Protein AF-A0A844Q9S2-F1 (afdb_monomer_lite)

Organism: NCBI:txid2682096

Sequence (235 aa):
MPIPIRKSLALSLIKDRYESVDGLVVEWEHRDQRNSSGKSNGRPDSRHKATIYRWLDHGIPSRADTVFGFASLLDVDPVALMDVDEEYIYSQFGRERRLYHLRRPTSTHLAPLWAIYEVDSGWPNQALANTYYGRNWYTHDFHHDPAVISDVYAAVMLTTGDAAAPRAYHLAYRRSGVADRTWRPYGTVVALEDDIILVSESGHFQQKPRSGDRFAVETYFGLGHRLITAQPDAD

Secondary structure (DSSP, 8-state):
-PBPB-HHHHHHHHHHHHSSHHHHHHHHHHHHHHHTTS---SPPPP--HHHHHHHHHH-B-S-HHHHHHHHHHHTS-HHHHB---HHHIIIIIHHHHHHHHTT-GGGSTTGGGHHHH---TTTTTHHHHHHHHSSPPP-------TTTS-SEEEEEEEE-SSSSS-EEEEEEE--TT-TT---EEEEEEEE-SSEEEEEETTS-EEEEE--SSEEEEEEEE---S-----PPP--

Foldseek 3Di:
DAFAFDLVLLQVLCCVQQVGLVSLLVVQCVVQVVPVVDPPPLAAHGDDSVVVVCCSVPHWFLDLNTQLQSCLSSPADSVLGGPDDLCCLVPPVVVCVVCVVVVNLVVDSCSNVCLCQDWALPPPPQVSCCRRNVGGDDDDDDDDDLVVDAFDKDKDKAFAPDLQGKHKDWDWDAAPPDPRSIIGTFWMWIRHNFWIWIATNVSDIDIDTDDDGMDIDIDHHHNGPPPPPPDDDDD

Structure (mmCIF, N/CA/C/O backbone):
data_AF-A0A844Q9S2-F1
#
_entry.id   AF-A0A844Q9S2-F1
#
loop_
_atom_site.group_PDB
_atom_site.id
_atom_site.type_symbol
_atom_site.label_atom_id
_atom_site.label_alt_id
_atom_site.label_comp_id
_atom_site.label_asym_id
_atom_site.label_entity_id
_atom_site.label_seq_id
_atom_site.pdbx_PDB_ins_code
_atom_site.Cartn_x
_atom_site.Cartn_y
_atom_site.Cartn_z
_atom_site.occupancy
_atom_site.B_iso_or_equiv
_atom_site.auth_seq_id
_atom_site.auth_comp_id
_atom_site.auth_asym_id
_atom_site.auth_atom_id
_atom_site.pdbx_PDB_model_num
ATOM 1 N N . MET A 1 1 ? 3.059 16.038 -7.243 1.00 82.62 1 MET A N 1
ATOM 2 C CA . MET A 1 1 ? 4.323 15.426 -6.784 1.00 82.62 1 MET A CA 1
ATOM 3 C C . MET A 1 1 ? 4.272 13.937 -7.088 1.00 82.62 1 MET A C 1
ATOM 5 O O . MET A 1 1 ? 3.163 13.407 -7.118 1.00 82.62 1 MET A O 1
ATOM 9 N N . PRO A 1 2 ? 5.405 13.290 -7.387 1.00 91.06 2 PRO A N 1
ATOM 10 C CA . PRO A 1 2 ? 5.489 11.833 -7.436 1.00 91.06 2 PRO A CA 1
ATOM 11 C C . PRO A 1 2 ? 5.274 11.215 -6.047 1.00 91.06 2 PRO A C 1
ATOM 13 O O . PRO A 1 2 ? 5.476 11.885 -5.037 1.00 91.06 2 PRO A O 1
ATOM 16 N N . ILE A 1 3 ? 4.853 9.954 -6.010 1.00 92.00 3 ILE A N 1
ATOM 17 C CA . ILE A 1 3 ? 4.793 9.127 -4.805 1.00 92.00 3 ILE A CA 1
ATOM 18 C C . ILE A 1 3 ? 6.177 8.497 -4.615 1.00 92.00 3 ILE A C 1
ATOM 20 O O . ILE A 1 3 ? 6.621 7.780 -5.519 1.00 92.00 3 ILE A O 1
ATOM 24 N N . PRO A 1 4 ? 6.873 8.762 -3.497 1.00 92.44 4 PRO A N 1
ATOM 25 C CA . PRO A 1 4 ? 8.175 8.164 -3.241 1.00 92.44 4 PRO A CA 1
ATOM 26 C C . PRO A 1 4 ? 8.032 6.650 -3.054 1.00 92.44 4 PRO A C 1
ATOM 28 O O . PRO A 1 4 ? 7.068 6.175 -2.448 1.00 92.44 4 PRO A O 1
ATOM 31 N N . ILE A 1 5 ? 8.988 5.891 -3.591 1.00 94.19 5 ILE A N 1
ATOM 32 C CA . ILE A 1 5 ? 9.022 4.431 -3.482 1.00 94.19 5 ILE A CA 1
ATOM 33 C C . ILE A 1 5 ? 10.384 3.952 -2.993 1.00 94.19 5 ILE A C 1
ATOM 35 O O . ILE A 1 5 ? 11.412 4.565 -3.280 1.00 94.19 5 ILE A O 1
ATOM 39 N N . ARG A 1 6 ? 10.393 2.806 -2.314 1.00 93.75 6 ARG A N 1
ATOM 40 C CA . ARG A 1 6 ? 11.601 2.131 -1.837 1.00 93.75 6 ARG A CA 1
ATOM 41 C C . ARG A 1 6 ? 12.354 1.544 -3.025 1.00 93.75 6 ARG A C 1
ATOM 43 O O . ARG A 1 6 ? 12.087 0.422 -3.457 1.00 93.75 6 ARG A O 1
ATOM 50 N N . LYS A 1 7 ? 13.298 2.313 -3.573 1.00 95.06 7 LYS A N 1
ATOM 51 C CA . LYS A 1 7 ? 14.067 1.941 -4.771 1.00 95.06 7 LYS A CA 1
ATOM 52 C C . LYS A 1 7 ? 14.725 0.564 -4.658 1.00 95.06 7 LYS A C 1
ATOM 54 O O . LYS A 1 7 ? 14.641 -0.219 -5.601 1.00 95.06 7 LYS A O 1
ATOM 59 N N . SER A 1 8 ? 15.381 0.274 -3.533 1.00 94.12 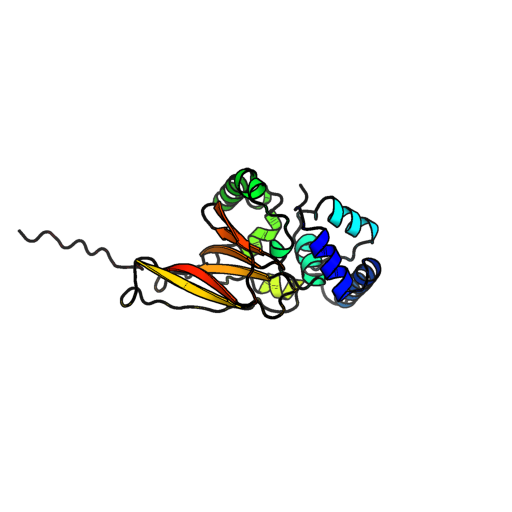8 SER A N 1
ATOM 60 C CA . SER A 1 8 ? 16.067 -1.005 -3.295 1.00 94.12 8 SER A CA 1
ATOM 61 C C . SER A 1 8 ? 15.097 -2.185 -3.334 1.00 94.12 8 SER A C 1
ATOM 63 O O . SER A 1 8 ? 15.335 -3.143 -4.065 1.00 94.12 8 SER A O 1
ATOM 65 N N . LEU A 1 9 ? 13.968 -2.068 -2.630 1.00 93.88 9 LEU A N 1
ATOM 66 C CA . LEU A 1 9 ? 12.902 -3.068 -2.613 1.00 93.88 9 LEU A CA 1
ATOM 67 C C . LEU A 1 9 ? 12.326 -3.297 -4.013 1.00 93.88 9 LEU A C 1
ATOM 69 O O . LEU A 1 9 ? 12.252 -4.431 -4.476 1.00 93.88 9 LEU A O 1
ATOM 73 N N . ALA A 1 10 ? 11.961 -2.222 -4.715 1.00 95.69 10 ALA A N 1
ATOM 74 C CA . ALA A 1 10 ? 11.411 -2.319 -6.062 1.00 95.69 10 ALA A CA 1
ATOM 75 C C . ALA A 1 10 ? 12.400 -2.986 -7.032 1.00 95.69 10 ALA A C 1
ATOM 77 O O . ALA A 1 10 ? 12.001 -3.842 -7.816 1.00 95.69 10 ALA A O 1
ATOM 78 N N . LEU A 1 11 ? 13.691 -2.648 -6.960 1.00 96.19 11 LEU A N 1
ATOM 79 C CA . LEU A 1 11 ? 14.727 -3.295 -7.768 1.00 96.19 11 LEU A CA 1
ATOM 80 C C . LEU A 1 11 ? 14.901 -4.779 -7.430 1.00 96.19 11 LEU A C 1
ATOM 82 O O . LEU A 1 11 ? 15.068 -5.569 -8.358 1.00 96.19 11 LEU A O 1
ATOM 86 N N . SER A 1 12 ? 14.839 -5.161 -6.149 1.00 94.88 12 SER A N 1
ATOM 87 C CA . SER A 1 12 ? 14.888 -6.573 -5.748 1.00 94.88 12 SER A CA 1
ATOM 88 C C . SER A 1 12 ? 13.719 -7.344 -6.348 1.00 94.88 12 SER A C 1
ATOM 90 O O . SER A 1 12 ? 13.937 -8.310 -7.066 1.00 94.88 12 SER A O 1
ATOM 92 N N . LEU A 1 13 ? 12.490 -6.843 -6.191 1.00 95.19 13 LEU A N 1
ATOM 93 C CA . LEU A 1 13 ? 11.289 -7.477 -6.747 1.00 95.19 13 LEU A CA 1
ATOM 94 C C . LEU A 1 13 ? 11.341 -7.603 -8.275 1.00 95.19 13 LEU A C 1
ATOM 96 O O . LEU A 1 13 ? 10.917 -8.612 -8.836 1.00 95.19 13 LEU A O 1
ATOM 100 N N . ILE A 1 14 ? 11.873 -6.585 -8.962 1.00 96.50 14 ILE A N 1
ATOM 101 C CA . ILE A 1 14 ? 12.086 -6.632 -10.413 1.00 96.50 14 ILE A CA 1
ATOM 102 C C . ILE A 1 14 ? 13.078 -7.736 -10.772 1.00 96.50 14 ILE A C 1
ATOM 104 O O . ILE A 1 14 ? 12.823 -8.506 -11.694 1.00 96.50 14 ILE A O 1
ATOM 108 N N . LYS A 1 15 ? 14.203 -7.811 -10.059 1.00 95.94 15 LYS A N 1
ATOM 109 C CA . LYS A 1 15 ? 15.237 -8.814 -10.301 1.00 95.94 15 LYS A CA 1
ATOM 110 C C . LYS A 1 15 ? 14.722 -10.226 -10.023 1.00 95.94 15 LYS A C 1
ATOM 112 O O . LYS A 1 15 ? 14.942 -11.110 -10.839 1.00 95.94 15 LYS A O 1
ATOM 117 N N . ASP A 1 16 ? 14.003 -10.425 -8.928 1.00 93.81 16 ASP A N 1
ATOM 118 C CA . ASP A 1 16 ? 13.514 -11.743 -8.524 1.00 93.81 16 ASP A CA 1
ATOM 119 C C . ASP A 1 16 ? 12.431 -12.264 -9.477 1.00 93.81 16 ASP A C 1
ATOM 121 O O . ASP A 1 16 ? 12.376 -13.457 -9.767 1.00 93.81 16 ASP A O 1
ATOM 125 N N . ARG A 1 17 ? 11.581 -11.372 -10.006 1.00 94.00 17 ARG A N 1
ATOM 126 C CA . ARG A 1 17 ? 10.465 -11.759 -10.881 1.00 94.00 17 ARG A CA 1
ATOM 127 C C . ARG A 1 17 ? 10.806 -11.764 -12.371 1.00 94.00 17 ARG A C 1
ATOM 129 O O . ARG A 1 17 ? 10.227 -12.550 -13.117 1.00 94.00 17 ARG A O 1
ATOM 136 N N . TYR A 1 18 ? 11.686 -10.868 -12.809 1.00 96.62 18 TYR A N 1
ATOM 137 C CA . TYR A 1 18 ? 11.938 -10.596 -14.228 1.00 96.62 18 TYR A CA 1
ATOM 138 C C . TYR A 1 18 ? 13.418 -10.560 -14.602 1.00 96.62 18 TYR A C 1
ATOM 140 O O . TYR A 1 18 ? 13.739 -10.196 -15.733 1.00 96.62 18 TYR A O 1
ATOM 148 N N . GLU A 1 19 ? 14.318 -10.871 -13.665 1.00 96.94 19 GLU A N 1
ATOM 149 C CA . GLU A 1 19 ? 15.785 -10.821 -13.793 1.00 96.94 19 GLU A CA 1
ATOM 150 C C . GLU A 1 19 ? 16.362 -9.404 -13.974 1.00 96.94 19 GLU A C 1
ATOM 152 O O . GLU A 1 19 ? 17.464 -9.107 -13.507 1.00 96.94 19 GLU A O 1
ATOM 157 N N . SER A 1 20 ? 15.628 -8.496 -14.623 1.00 97.06 20 SER A N 1
ATOM 158 C CA . SER A 1 20 ? 16.053 -7.135 -14.939 1.00 97.06 20 SER A CA 1
ATOM 159 C C . SER A 1 20 ? 14.874 -6.198 -15.235 1.00 97.06 20 SER A C 1
ATOM 161 O O . SER A 1 20 ? 13.738 -6.620 -15.457 1.00 97.06 20 SER A O 1
ATOM 163 N N . VAL A 1 21 ? 15.162 -4.893 -15.315 1.00 96.88 21 VAL A N 1
ATOM 164 C CA . VAL A 1 21 ? 14.189 -3.889 -15.784 1.00 96.88 21 VAL A CA 1
ATOM 165 C C . VAL A 1 21 ? 13.775 -4.148 -17.237 1.00 96.88 21 VAL A C 1
ATOM 167 O O . VAL A 1 21 ? 12.633 -3.879 -17.587 1.00 96.88 21 VAL A O 1
ATOM 170 N N . ASP A 1 22 ? 14.661 -4.695 -18.075 1.00 96.69 22 ASP A N 1
ATOM 171 C CA . ASP A 1 22 ? 14.313 -5.045 -19.458 1.00 96.69 22 ASP A CA 1
ATOM 172 C C . ASP A 1 22 ? 13.268 -6.168 -19.498 1.00 96.69 22 ASP A C 1
ATOM 174 O O . ASP A 1 22 ? 12.280 -6.059 -20.220 1.00 96.69 22 ASP A O 1
ATOM 178 N N . GLY A 1 23 ? 13.426 -7.193 -18.653 1.00 96.62 23 GLY A N 1
ATOM 179 C CA . GLY A 1 23 ? 12.436 -8.264 -18.506 1.00 96.62 23 GLY A CA 1
ATOM 180 C C . GLY A 1 23 ? 11.073 -7.747 -18.035 1.00 96.62 23 GLY A C 1
ATOM 181 O O . GLY A 1 23 ? 10.040 -8.140 -18.577 1.00 96.62 23 GLY A O 1
ATOM 182 N N . LEU A 1 24 ? 11.061 -6.801 -17.086 1.00 96.31 24 LEU A N 1
ATOM 183 C CA . LEU A 1 24 ? 9.832 -6.137 -16.636 1.00 96.31 24 LEU A CA 1
ATOM 184 C C . LEU A 1 24 ? 9.133 -5.390 -17.785 1.00 96.31 24 LEU A C 1
ATOM 186 O O . LEU A 1 24 ? 7.912 -5.468 -17.901 1.00 96.31 24 LEU A O 1
ATOM 190 N N . VAL A 1 25 ? 9.883 -4.649 -18.612 1.00 95.44 25 VAL A N 1
ATOM 191 C CA . VAL A 1 25 ? 9.323 -3.903 -19.756 1.00 95.44 25 VAL A CA 1
ATOM 192 C C . VAL A 1 25 ? 8.659 -4.859 -20.745 1.00 95.44 25 VAL A C 1
ATOM 194 O O . VAL A 1 25 ? 7.515 -4.622 -21.127 1.00 95.44 25 VAL A O 1
ATOM 197 N N . VAL A 1 26 ? 9.331 -5.963 -21.089 1.00 94.75 26 VAL A N 1
ATOM 198 C CA . VAL A 1 26 ? 8.790 -6.993 -21.993 1.00 94.75 26 VAL A CA 1
ATOM 199 C C . VAL A 1 26 ? 7.496 -7.595 -21.438 1.00 94.75 26 VAL A C 1
ATOM 201 O O . VAL A 1 26 ? 6.504 -7.704 -22.159 1.00 94.75 26 VAL A O 1
ATOM 204 N N . GLU A 1 27 ? 7.455 -7.945 -20.149 1.00 93.25 27 GLU A N 1
ATOM 205 C CA . GLU A 1 27 ? 6.225 -8.463 -19.536 1.00 93.25 27 GLU A CA 1
ATOM 206 C C . GLU A 1 27 ? 5.102 -7.415 -19.527 1.00 93.25 27 GLU A C 1
ATOM 208 O O . GLU A 1 27 ? 3.938 -7.747 -19.770 1.00 93.25 27 GLU A O 1
ATOM 213 N N . TRP A 1 28 ? 5.424 -6.144 -19.272 1.00 91.75 28 TRP A N 1
ATOM 214 C CA . TRP A 1 28 ? 4.431 -5.071 -19.310 1.00 91.75 28 TRP A CA 1
ATOM 215 C C . TRP A 1 28 ? 3.818 -4.943 -20.710 1.00 91.75 28 TRP A C 1
ATOM 217 O O . TRP A 1 28 ? 2.594 -4.922 -20.840 1.00 91.75 28 TRP A O 1
ATOM 227 N N . GLU A 1 29 ? 4.643 -4.931 -21.757 1.00 91.44 29 GLU A N 1
ATOM 228 C CA . GLU A 1 29 ? 4.196 -4.906 -23.156 1.00 91.44 29 GLU A CA 1
ATOM 229 C C . GLU A 1 29 ? 3.308 -6.112 -23.496 1.00 91.44 29 GLU A C 1
ATOM 231 O O . GLU A 1 29 ? 2.253 -5.954 -24.114 1.00 91.44 29 GLU A O 1
ATOM 236 N N . HIS A 1 30 ? 3.660 -7.314 -23.030 1.00 89.19 30 HIS A N 1
ATOM 237 C CA . HIS A 1 30 ? 2.815 -8.497 -23.209 1.00 89.19 30 HIS A CA 1
ATOM 238 C C . HIS A 1 30 ? 1.447 -8.360 -22.528 1.00 89.19 30 HIS A C 1
ATOM 240 O O . HIS A 1 30 ? 0.428 -8.760 -23.103 1.00 89.19 30 HIS A O 1
ATOM 246 N N . ARG A 1 31 ? 1.388 -7.806 -21.309 1.00 84.69 31 ARG A N 1
ATOM 247 C CA . ARG A 1 31 ? 0.110 -7.557 -20.621 1.00 84.69 31 ARG A CA 1
ATOM 248 C C . ARG A 1 31 ? -0.728 -6.519 -21.354 1.00 84.69 31 ARG A C 1
ATOM 250 O O . ARG A 1 31 ? -1.939 -6.701 -21.456 1.00 84.69 31 ARG A O 1
ATOM 257 N N . ASP A 1 32 ? -0.104 -5.469 -21.867 1.00 84.06 32 ASP A N 1
ATOM 258 C CA . ASP A 1 32 ? -0.760 -4.418 -22.645 1.00 84.06 32 ASP A CA 1
ATOM 259 C C . ASP A 1 32 ? -1.429 -5.008 -23.905 1.00 84.06 32 ASP A C 1
ATOM 261 O O . ASP A 1 32 ? -2.647 -4.918 -24.081 1.00 84.06 32 ASP A O 1
ATOM 265 N N . GLN A 1 33 ? -0.670 -5.780 -24.692 1.00 81.38 33 GLN A N 1
ATOM 266 C CA . GLN A 1 33 ? -1.138 -6.417 -25.932 1.00 81.38 33 GLN A CA 1
ATOM 267 C C . GLN A 1 33 ? -2.271 -7.431 -25.723 1.00 81.38 33 GLN A C 1
ATOM 269 O O . GLN A 1 33 ? -3.236 -7.450 -26.490 1.00 81.38 33 GLN A O 1
ATOM 274 N N . ARG A 1 34 ? -2.203 -8.270 -24.676 1.00 72.88 34 ARG A N 1
ATOM 275 C CA . ARG A 1 34 ? -3.295 -9.213 -24.349 1.00 72.88 34 ARG A CA 1
ATOM 276 C C . ARG A 1 34 ? -4.612 -8.479 -24.092 1.00 72.88 34 ARG A C 1
ATOM 278 O O . ARG A 1 34 ? -5.681 -8.999 -24.410 1.00 72.88 34 ARG A O 1
ATOM 285 N N . ASN A 1 35 ? -4.533 -7.268 -23.549 1.00 64.88 35 ASN A N 1
ATOM 286 C CA . ASN A 1 35 ? -5.690 -6.467 -23.179 1.00 64.88 35 ASN A CA 1
ATOM 287 C C . ASN A 1 35 ? -6.221 -5.592 -24.323 1.00 64.88 35 ASN A C 1
ATOM 289 O O . ASN A 1 35 ? -7.395 -5.241 -24.297 1.00 64.88 35 ASN A O 1
ATOM 293 N N . SER A 1 36 ? -5.435 -5.300 -25.364 1.00 59.19 36 SER A N 1
ATOM 294 C CA . SER A 1 36 ? -5.892 -4.511 -26.524 1.00 59.19 36 SER A CA 1
ATOM 295 C C . SER A 1 36 ? -7.008 -5.193 -27.344 1.00 59.19 36 SER A C 1
ATOM 297 O O . SER A 1 36 ? -7.623 -4.562 -28.200 1.00 59.19 36 SER A O 1
ATOM 299 N N . SER A 1 37 ? -7.299 -6.471 -27.073 1.00 56.56 37 SER A N 1
ATOM 300 C CA . SER A 1 37 ? -8.354 -7.262 -27.727 1.00 56.56 37 SER A CA 1
ATOM 301 C C . SER A 1 37 ? -9.758 -7.102 -27.108 1.00 56.56 37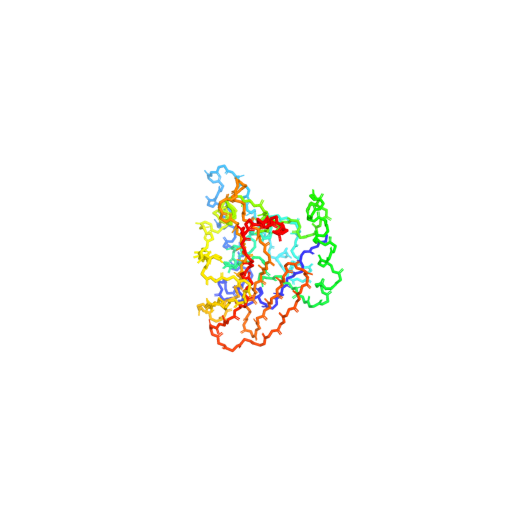 SER A C 1
ATOM 303 O O . SER A 1 37 ? -10.737 -7.584 -27.679 1.00 56.56 37 SER A O 1
ATOM 305 N N . GLY A 1 38 ? -9.897 -6.386 -25.984 1.00 49.59 38 GLY A N 1
ATOM 306 C CA . GLY A 1 38 ? -11.179 -6.099 -25.334 1.00 49.59 38 GLY A CA 1
ATOM 307 C C . GLY A 1 38 ? -11.171 -4.724 -24.664 1.00 49.59 38 GLY A C 1
ATOM 308 O O . GLY A 1 38 ? -10.199 -4.369 -24.014 1.00 49.59 38 GLY A O 1
ATOM 309 N N . LYS A 1 39 ? -12.247 -3.942 -24.855 1.00 48.47 39 LYS A N 1
ATOM 310 C CA . LYS A 1 39 ? -12.464 -2.558 -24.366 1.00 48.47 39 LYS A CA 1
ATOM 311 C C . LYS A 1 39 ? -11.551 -2.149 -23.194 1.00 48.47 39 LYS A C 1
ATOM 313 O O . LYS A 1 39 ? -11.678 -2.682 -22.092 1.00 48.47 39 LYS A O 1
ATOM 318 N N . SER A 1 40 ? -10.680 -1.168 -23.449 1.00 48.25 40 SER A N 1
ATOM 319 C CA . SER A 1 40 ? -9.675 -0.608 -22.537 1.00 48.25 40 SER A CA 1
ATOM 320 C C . SER A 1 40 ? -10.302 0.073 -21.310 1.00 48.25 40 SER A C 1
ATOM 322 O O . SER A 1 40 ? -10.354 1.298 -21.201 1.00 48.25 40 SER A O 1
ATOM 324 N N . ASN A 1 41 ? -10.800 -0.712 -20.361 1.00 48.50 41 ASN A N 1
ATOM 325 C CA . ASN A 1 41 ? -11.315 -0.200 -19.097 1.00 48.50 41 ASN A CA 1
ATOM 326 C C . ASN A 1 41 ? -10.155 -0.027 -18.101 1.00 48.50 41 ASN A C 1
ATOM 328 O O . ASN A 1 41 ? -9.940 -0.868 -17.234 1.00 48.50 41 ASN A O 1
ATOM 332 N N . GLY A 1 42 ? -9.389 1.061 -18.245 1.00 53.78 42 GLY A N 1
ATOM 333 C CA . GLY A 1 42 ? -8.527 1.592 -17.177 1.00 53.78 42 GLY A CA 1
ATOM 334 C C . GLY A 1 42 ? -7.274 0.785 -16.809 1.00 53.78 42 GLY A C 1
ATOM 335 O O . GLY A 1 42 ? -6.754 0.972 -15.711 1.00 53.78 42 GLY A O 1
ATOM 336 N N . ARG A 1 43 ? -6.784 -0.099 -17.687 1.00 63.69 43 ARG A N 1
ATOM 337 C CA . ARG A 1 43 ? -5.530 -0.846 -17.477 1.00 63.69 43 ARG A CA 1
ATOM 338 C C . ARG A 1 43 ? -4.303 -0.069 -17.987 1.00 63.69 43 ARG A C 1
ATOM 340 O O . ARG A 1 43 ? -4.445 0.736 -18.901 1.00 63.69 43 ARG A O 1
ATOM 347 N N . PRO A 1 44 ? -3.121 -0.269 -17.377 1.00 66.19 44 PRO A N 1
ATOM 348 C CA . PRO A 1 44 ? -1.943 0.563 -17.614 1.00 66.19 44 PRO A CA 1
ATOM 349 C C . PRO A 1 44 ? -1.240 0.251 -18.936 1.00 66.19 44 PRO A C 1
ATOM 351 O O . PRO A 1 44 ? -0.754 -0.865 -19.119 1.00 66.19 44 PRO A O 1
ATOM 354 N N . ASP A 1 45 ? -1.079 1.268 -19.781 1.00 78.44 45 ASP A N 1
ATOM 355 C CA . ASP A 1 45 ? -0.196 1.202 -20.947 1.00 78.44 45 ASP A CA 1
ATOM 356 C C . ASP A 1 45 ? 1.239 0.836 -20.523 1.00 78.44 45 ASP A C 1
ATOM 358 O O . ASP A 1 45 ? 1.728 1.262 -19.463 1.00 78.44 45 ASP A O 1
ATOM 362 N N . SER A 1 46 ? 1.936 0.109 -21.390 1.00 84.31 46 SER A N 1
ATOM 363 C CA . SER A 1 46 ? 3.353 -0.220 -21.229 1.00 84.31 46 SER A CA 1
ATOM 364 C C . SER A 1 46 ? 4.253 1.022 -21.103 1.00 84.31 46 SER A C 1
ATOM 366 O O . SER A 1 46 ? 3.883 2.166 -21.412 1.00 84.31 46 SER A O 1
ATOM 368 N N . ARG A 1 47 ? 5.449 0.831 -20.530 1.00 88.44 47 ARG A N 1
ATOM 369 C CA . ARG A 1 47 ? 6.370 1.921 -20.174 1.00 88.44 47 ARG A CA 1
ATOM 370 C C . ARG A 1 47 ? 7.782 1.599 -20.623 1.00 88.44 47 ARG A C 1
ATOM 372 O O . ARG A 1 47 ? 8.300 0.527 -20.347 1.00 88.44 47 ARG A O 1
ATOM 379 N N . HIS A 1 48 ? 8.441 2.579 -21.232 1.00 92.56 48 HIS A N 1
ATOM 380 C CA . HIS A 1 48 ? 9.842 2.441 -21.615 1.00 92.56 48 HIS A CA 1
ATOM 381 C C . HIS A 1 48 ? 10.765 2.330 -20.395 1.00 92.56 48 HIS A C 1
ATOM 383 O O . HIS A 1 48 ? 10.572 3.024 -19.394 1.00 92.56 48 HIS A O 1
ATOM 389 N N . LYS A 1 49 ? 11.855 1.570 -20.543 1.00 95.31 49 LYS A N 1
ATOM 390 C CA . LYS A 1 49 ? 12.934 1.394 -19.554 1.00 95.31 49 LYS A CA 1
ATOM 391 C C . LYS A 1 49 ? 13.365 2.694 -18.864 1.00 95.31 49 LYS A C 1
ATOM 393 O O . LYS A 1 49 ? 13.423 2.761 -17.640 1.00 95.31 49 LYS A O 1
ATOM 398 N N . ALA A 1 50 ? 13.621 3.752 -19.639 1.00 95.75 50 ALA A N 1
ATOM 399 C CA . ALA A 1 50 ? 14.047 5.051 -19.107 1.00 95.75 50 ALA A CA 1
ATOM 400 C C . ALA A 1 50 ? 13.005 5.682 -18.164 1.00 95.75 50 ALA A C 1
ATOM 402 O O . ALA A 1 50 ? 13.357 6.354 -17.198 1.00 95.75 50 ALA A O 1
ATOM 403 N N . THR A 1 51 ? 11.716 5.438 -18.418 1.00 95.44 51 THR A N 1
ATOM 404 C CA . THR A 1 51 ? 10.636 5.899 -17.541 1.00 95.44 51 THR A CA 1
ATOM 405 C C . THR A 1 51 ? 10.647 5.148 -16.214 1.00 95.44 51 THR A C 1
ATOM 407 O O . THR A 1 51 ? 10.479 5.783 -15.179 1.00 95.44 51 THR A O 1
ATOM 410 N N . ILE A 1 52 ? 10.904 3.837 -16.234 1.00 95.56 52 ILE A N 1
ATOM 411 C CA . ILE A 1 52 ? 10.963 3.011 -15.023 1.00 95.56 52 ILE A CA 1
ATOM 412 C C . ILE A 1 52 ? 12.138 3.430 -14.136 1.00 95.56 52 ILE A C 1
ATOM 414 O O . ILE A 1 52 ? 11.935 3.667 -12.951 1.00 95.56 52 ILE A O 1
ATOM 418 N N . TYR A 1 53 ? 13.340 3.621 -14.694 1.00 96.69 53 TYR A N 1
ATOM 419 C CA . TYR A 1 53 ? 14.476 4.134 -13.911 1.00 96.69 53 TYR A CA 1
ATOM 420 C C . TYR A 1 53 ? 14.194 5.505 -13.305 1.00 96.69 53 TYR A C 1
ATOM 422 O O . TYR A 1 53 ? 14.423 5.711 -12.118 1.00 96.69 53 TYR A O 1
ATOM 430 N N . ARG A 1 54 ? 13.597 6.415 -14.081 1.00 96.69 54 ARG A N 1
ATOM 431 C CA . ARG A 1 54 ? 13.185 7.722 -13.563 1.00 96.69 54 ARG A CA 1
ATOM 432 C C . ARG A 1 54 ? 12.209 7.594 -12.389 1.00 96.69 54 ARG A C 1
ATOM 434 O O . ARG A 1 54 ? 12.289 8.384 -11.456 1.00 96.69 54 ARG A O 1
ATOM 441 N N . TRP A 1 55 ? 11.287 6.631 -12.425 1.00 95.75 55 TRP A N 1
ATOM 442 C CA . TRP A 1 55 ? 10.373 6.386 -11.306 1.00 95.75 55 TRP A CA 1
ATOM 443 C C . TRP A 1 55 ? 11.071 5.794 -10.087 1.00 95.75 55 TRP A C 1
ATOM 445 O O . TRP A 1 55 ? 10.751 6.172 -8.966 1.00 95.75 55 TRP A O 1
ATOM 455 N N . LEU A 1 56 ? 12.034 4.899 -10.296 1.00 95.56 56 LEU A N 1
ATOM 456 C CA . LEU A 1 56 ? 12.852 4.340 -9.223 1.00 95.56 56 LEU A CA 1
ATOM 457 C C . LEU A 1 56 ? 13.698 5.418 -8.525 1.00 95.56 56 LEU A C 1
ATOM 459 O O . LEU A 1 56 ? 13.921 5.316 -7.325 1.00 95.56 56 LEU A O 1
ATOM 463 N N . ASP A 1 57 ? 14.137 6.450 -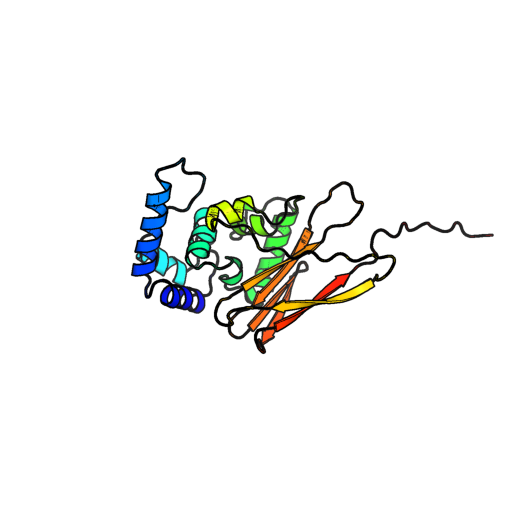9.250 1.00 95.19 57 ASP A N 1
ATOM 464 C CA . ASP A 1 57 ? 14.968 7.532 -8.704 1.00 95.19 57 ASP A CA 1
ATOM 465 C C . ASP A 1 57 ? 14.169 8.694 -8.100 1.00 95.19 57 ASP A C 1
ATOM 467 O O . ASP A 1 57 ? 14.646 9.369 -7.188 1.00 95.19 57 ASP A O 1
ATOM 471 N N . HIS A 1 58 ? 12.972 8.971 -8.624 1.00 94.69 58 HIS A N 1
ATOM 472 C CA . HIS A 1 58 ? 12.224 10.192 -8.295 1.00 94.69 58 HIS A CA 1
ATOM 473 C C . HIS A 1 58 ? 10.777 9.948 -7.861 1.00 94.69 58 HIS A C 1
ATOM 475 O O . HIS A 1 58 ? 10.028 10.903 -7.655 1.00 94.69 58 HIS A O 1
ATOM 481 N N . GLY A 1 59 ? 10.372 8.687 -7.731 1.00 93.88 59 GLY A N 1
ATOM 482 C CA . GLY A 1 59 ? 9.014 8.292 -7.392 1.00 93.88 59 GLY A CA 1
ATOM 483 C C . GLY A 1 59 ? 8.090 8.133 -8.600 1.00 93.88 59 GLY A C 1
ATOM 484 O O . GLY A 1 59 ? 8.352 8.580 -9.723 1.00 93.88 59 GLY A O 1
ATOM 485 N N . ILE A 1 60 ? 6.956 7.486 -8.352 1.00 94.38 60 ILE A N 1
ATOM 486 C CA . ILE A 1 60 ? 5.958 7.155 -9.370 1.00 94.38 60 ILE A CA 1
ATOM 487 C C . ILE A 1 60 ? 4.972 8.321 -9.531 1.00 94.38 60 ILE A C 1
ATOM 489 O O . ILE A 1 60 ? 4.517 8.887 -8.537 1.00 94.38 60 ILE A O 1
ATOM 493 N N . PRO A 1 61 ? 4.577 8.701 -10.758 1.00 93.00 61 PRO A N 1
ATOM 494 C CA . PRO A 1 61 ? 3.499 9.654 -10.977 1.00 93.00 61 PRO A CA 1
ATOM 495 C C . PRO A 1 61 ? 2.218 9.276 -10.226 1.00 93.00 61 PRO A C 1
ATOM 497 O O . PRO A 1 61 ? 1.774 8.131 -10.258 1.00 93.00 61 PRO A O 1
ATOM 500 N N . SER A 1 62 ? 1.588 10.273 -9.605 1.00 91.69 62 SER A N 1
ATOM 501 C CA . SER A 1 62 ? 0.323 10.138 -8.880 1.00 91.69 62 SER A CA 1
ATOM 502 C C . SER A 1 62 ? -0.866 9.941 -9.835 1.00 91.69 62 SER A C 1
ATOM 504 O O . SER A 1 62 ? -1.678 10.832 -10.074 1.00 91.69 62 SER A O 1
ATOM 506 N N . ARG A 1 63 ? -0.942 8.759 -10.447 1.00 91.00 63 ARG A N 1
ATOM 507 C CA . ARG A 1 63 ? -2.064 8.306 -11.275 1.00 91.00 63 ARG A CA 1
ATOM 508 C C . ARG A 1 63 ? -2.373 6.851 -10.941 1.00 91.00 63 ARG A C 1
ATOM 510 O O . ARG A 1 63 ? -1.450 6.055 -10.789 1.00 91.00 63 ARG A O 1
ATOM 517 N N . ALA A 1 64 ? -3.655 6.506 -10.840 1.00 90.19 64 ALA A N 1
ATOM 518 C CA . ALA A 1 64 ? -4.085 5.158 -10.457 1.00 90.19 64 ALA A CA 1
ATOM 519 C C . ALA A 1 64 ? -3.553 4.077 -11.402 1.00 90.19 64 ALA A C 1
ATOM 521 O O . ALA A 1 64 ? -2.973 3.103 -10.929 1.00 90.19 64 ALA A O 1
ATOM 522 N N . ASP A 1 65 ? -3.649 4.302 -12.713 1.00 90.00 65 ASP A N 1
ATOM 523 C CA . ASP A 1 65 ? -3.097 3.401 -13.728 1.00 90.00 65 ASP A CA 1
ATOM 524 C C . ASP A 1 65 ? -1.613 3.102 -13.479 1.00 90.00 65 ASP A C 1
ATOM 526 O O . ASP A 1 65 ? -1.171 1.961 -13.511 1.00 90.00 65 ASP A O 1
ATOM 530 N N . THR A 1 66 ? -0.848 4.133 -13.156 1.00 92.00 66 THR A N 1
ATOM 531 C CA . THR A 1 66 ? 0.600 4.069 -13.005 1.00 92.00 66 THR A CA 1
ATOM 532 C C . THR A 1 66 ? 0.990 3.382 -11.696 1.00 92.00 66 THR A C 1
ATOM 534 O O . THR A 1 66 ? 1.815 2.472 -11.705 1.00 92.00 66 THR A O 1
ATOM 537 N N . VAL A 1 67 ? 0.370 3.780 -10.582 1.00 94.19 67 VAL A N 1
ATOM 538 C CA . VAL A 1 67 ? 0.653 3.248 -9.240 1.00 94.19 67 VAL A CA 1
ATOM 539 C C . VAL A 1 67 ? 0.245 1.782 -9.132 1.00 94.19 67 VAL A C 1
ATOM 541 O O . VAL A 1 67 ? 1.081 0.932 -8.828 1.00 94.19 67 VAL A O 1
ATOM 544 N N . PHE A 1 68 ? -1.018 1.465 -9.427 1.00 94.06 68 PHE A N 1
ATOM 545 C CA . PHE A 1 68 ? -1.508 0.090 -9.339 1.00 94.06 68 PHE A CA 1
ATOM 546 C C . PHE A 1 68 ? -0.968 -0.780 -10.470 1.00 94.06 68 PHE A C 1
ATOM 548 O O . PHE A 1 68 ? -0.720 -1.963 -10.260 1.00 94.06 68 PHE A O 1
ATOM 555 N N . GLY A 1 69 ? -0.726 -0.211 -11.652 1.00 93.06 69 GLY A N 1
ATOM 556 C CA . GLY A 1 69 ? -0.108 -0.932 -12.756 1.00 93.06 69 GLY A CA 1
ATOM 557 C C . GLY A 1 69 ? 1.294 -1.417 -12.423 1.00 93.06 69 GLY A C 1
ATOM 558 O O . GLY A 1 69 ? 1.565 -2.612 -12.532 1.00 93.06 69 GLY A O 1
ATOM 559 N N . PHE A 1 70 ? 2.150 -0.520 -11.930 1.00 95.06 70 PHE A N 1
ATOM 560 C CA . PHE A 1 70 ? 3.495 -0.886 -11.499 1.00 95.06 70 PHE A CA 1
ATOM 561 C C . PHE A 1 70 ? 3.472 -1.889 -10.337 1.00 95.06 70 PHE A C 1
ATOM 563 O O . PHE A 1 70 ? 4.137 -2.920 -10.407 1.00 95.06 70 PHE A O 1
ATOM 570 N N . ALA A 1 71 ? 2.646 -1.655 -9.312 1.00 95.56 71 ALA A N 1
ATOM 571 C CA . ALA A 1 71 ? 2.522 -2.564 -8.171 1.00 95.56 71 ALA A CA 1
ATOM 572 C C . ALA A 1 71 ? 2.023 -3.968 -8.578 1.00 95.56 71 ALA A C 1
ATOM 574 O O . ALA A 1 71 ? 2.583 -4.979 -8.154 1.00 95.56 71 ALA A O 1
ATOM 575 N N . SER A 1 72 ? 1.058 -4.056 -9.501 1.00 94.31 72 SER A N 1
ATOM 576 C CA . SER A 1 72 ? 0.546 -5.334 -10.025 1.00 94.31 72 SER A CA 1
ATOM 577 C C . SER A 1 72 ? 1.567 -6.129 -10.846 1.00 94.31 72 SER A C 1
ATOM 579 O O . SER A 1 72 ? 1.524 -7.364 -10.900 1.00 94.31 72 SER A O 1
ATOM 581 N N . LEU A 1 73 ? 2.520 -5.447 -11.484 1.00 93.88 73 LEU A N 1
ATOM 582 C CA . LEU A 1 73 ? 3.653 -6.101 -12.134 1.00 93.88 73 LEU A CA 1
ATOM 583 C C . LEU A 1 73 ? 4.656 -6.630 -11.127 1.00 93.88 73 LEU A C 1
ATOM 585 O O . LEU A 1 73 ? 5.365 -7.571 -11.441 1.00 93.88 73 LEU A O 1
ATOM 589 N N . LEU A 1 74 ? 4.700 -6.107 -9.913 1.00 94.56 74 LEU A N 1
ATOM 590 C CA . LEU A 1 74 ? 5.530 -6.662 -8.848 1.00 94.56 74 LEU A CA 1
ATOM 591 C C . LEU A 1 74 ? 4.751 -7.644 -7.954 1.00 94.56 74 LEU A C 1
ATOM 593 O O . LEU A 1 74 ? 5.353 -8.325 -7.141 1.00 94.56 74 LEU A O 1
ATOM 597 N N . ASP A 1 75 ? 3.439 -7.787 -8.180 1.00 93.50 75 ASP A N 1
ATOM 598 C CA . ASP A 1 75 ? 2.497 -8.573 -7.364 1.00 93.50 75 ASP A CA 1
ATOM 599 C C . ASP A 1 75 ? 2.476 -8.180 -5.880 1.00 93.50 75 ASP A C 1
ATOM 601 O O . ASP A 1 75 ? 2.287 -9.016 -4.999 1.00 93.50 75 ASP A O 1
ATOM 605 N N . VAL A 1 76 ? 2.649 -6.889 -5.606 1.00 94.31 76 VAL A N 1
ATOM 606 C CA . VAL A 1 76 ? 2.675 -6.329 -4.250 1.00 94.31 76 VAL A CA 1
ATOM 607 C C . VAL A 1 76 ? 1.631 -5.236 -4.104 1.00 94.31 76 VAL A C 1
ATOM 609 O O . VAL A 1 76 ? 1.207 -4.631 -5.086 1.00 94.31 76 VAL A O 1
ATOM 612 N N . ASP A 1 77 ? 1.236 -4.962 -2.865 1.00 94.88 77 ASP A N 1
ATOM 613 C CA . ASP A 1 77 ? 0.412 -3.798 -2.561 1.00 94.88 77 ASP A CA 1
ATOM 614 C C . ASP A 1 77 ? 1.209 -2.498 -2.808 1.00 94.88 77 ASP A C 1
ATOM 616 O O . ASP A 1 77 ? 2.370 -2.414 -2.391 1.00 94.88 77 ASP A O 1
ATOM 620 N N . PRO A 1 78 ? 0.639 -1.462 -3.457 1.00 94.94 78 PRO A N 1
ATOM 621 C CA . PRO A 1 78 ? 1.363 -0.222 -3.717 1.00 94.94 78 PRO A CA 1
ATOM 622 C C . PRO A 1 78 ? 1.793 0.506 -2.439 1.00 94.94 78 PRO A C 1
ATOM 624 O O . PRO A 1 78 ? 2.806 1.198 -2.469 1.00 94.94 78 PRO A O 1
ATOM 627 N N . VAL A 1 79 ? 1.078 0.344 -1.321 1.00 93.31 79 VAL A N 1
ATOM 628 C CA . VAL A 1 79 ? 1.450 0.938 -0.028 1.00 93.31 79 VAL A CA 1
ATOM 629 C C . VAL A 1 79 ? 2.737 0.311 0.504 1.00 93.31 79 VAL A C 1
ATOM 631 O O . VAL A 1 79 ? 3.559 1.011 1.089 1.00 93.31 79 VAL A O 1
ATOM 634 N N . ALA A 1 80 ? 2.970 -0.976 0.234 1.00 93.38 80 ALA A N 1
ATOM 635 C CA . ALA A 1 80 ? 4.198 -1.657 0.635 1.00 93.38 80 ALA A CA 1
ATOM 636 C C . ALA A 1 80 ? 5.435 -1.193 -0.160 1.00 93.38 80 ALA A C 1
ATOM 638 O O . ALA A 1 80 ? 6.562 -1.318 0.316 1.00 93.38 80 ALA A O 1
ATOM 639 N N . LEU A 1 81 ? 5.235 -0.630 -1.358 1.00 94.00 81 LEU A N 1
ATOM 640 C CA . LEU A 1 81 ? 6.307 -0.035 -2.160 1.00 94.00 81 LEU A CA 1
ATOM 641 C C . LEU A 1 81 ? 6.665 1.383 -1.725 1.00 94.00 81 LEU A C 1
ATOM 643 O O . LEU A 1 81 ? 7.736 1.863 -2.093 1.00 94.00 81 LEU A O 1
ATOM 647 N N . MET A 1 82 ? 5.782 2.070 -1.002 1.00 92.00 82 MET A N 1
ATOM 648 C CA . MET A 1 82 ? 6.008 3.462 -0.643 1.00 92.00 82 MET A CA 1
ATOM 649 C C . MET A 1 82 ? 7.167 3.604 0.335 1.00 92.00 82 MET A C 1
ATOM 651 O O . MET A 1 82 ? 7.309 2.840 1.296 1.00 92.00 82 MET A O 1
ATOM 655 N N . ASP A 1 83 ? 7.957 4.647 0.119 1.00 89.44 83 ASP A N 1
ATOM 656 C CA . ASP A 1 83 ? 8.966 5.071 1.081 1.00 89.44 83 ASP A CA 1
ATOM 657 C C . ASP A 1 83 ? 8.320 5.996 2.116 1.00 89.44 83 ASP A C 1
ATOM 659 O O . ASP A 1 83 ? 8.399 7.220 2.041 1.00 89.44 83 ASP A O 1
ATOM 663 N N . VAL A 1 84 ? 7.533 5.383 3.003 1.00 78.31 84 VAL A N 1
ATOM 664 C CA . VAL A 1 84 ? 6.935 6.050 4.161 1.00 78.31 84 VAL A CA 1
ATOM 665 C C . VAL A 1 84 ? 7.859 5.838 5.346 1.00 78.31 84 VAL A C 1
ATOM 667 O O . VAL A 1 84 ? 7.970 4.716 5.851 1.00 78.31 84 VAL A O 1
ATOM 670 N N . ASP A 1 85 ? 8.497 6.912 5.781 1.00 81.50 85 ASP A N 1
ATOM 671 C CA . ASP A 1 85 ? 9.240 6.986 7.028 1.00 81.50 85 ASP A CA 1
ATOM 672 C C . ASP A 1 85 ? 8.488 7.837 8.063 1.00 81.50 85 ASP A C 1
ATOM 674 O O . ASP A 1 85 ? 7.411 8.397 7.816 1.00 81.50 85 ASP A O 1
ATOM 678 N N . GLU A 1 86 ? 9.049 7.895 9.265 1.00 81.56 86 GLU A N 1
ATOM 679 C CA . GLU A 1 86 ? 8.492 8.667 10.370 1.00 81.56 86 GLU A CA 1
ATOM 680 C C . GLU A 1 86 ? 8.383 10.168 10.023 1.00 81.56 86 GLU A C 1
ATOM 682 O O . GLU A 1 86 ? 7.380 10.814 10.340 1.00 81.56 86 GLU A O 1
ATOM 687 N N . GLU A 1 87 ? 9.367 10.717 9.303 1.00 85.31 87 GLU A N 1
ATOM 688 C CA . GLU A 1 87 ? 9.378 12.118 8.868 1.00 85.31 87 GLU A CA 1
ATOM 689 C C . GLU A 1 87 ? 8.237 12.426 7.889 1.00 85.31 87 GLU A C 1
ATOM 691 O O . GLU A 1 87 ? 7.534 13.435 8.031 1.00 85.31 87 GLU A O 1
ATOM 696 N N . TYR A 1 88 ? 8.002 11.549 6.914 1.00 82.50 88 TYR A N 1
ATOM 697 C CA . TYR A 1 88 ? 6.888 11.650 5.983 1.00 82.50 88 TYR A CA 1
ATOM 698 C C . TYR A 1 88 ? 5.555 11.630 6.729 1.00 82.50 88 TYR A C 1
ATOM 700 O O . TYR A 1 88 ? 4.676 12.456 6.450 1.00 82.50 88 TYR A O 1
ATOM 708 N N . ILE A 1 89 ? 5.403 10.729 7.707 1.00 81.88 89 ILE A N 1
ATOM 709 C CA . ILE A 1 89 ? 4.176 10.662 8.501 1.00 81.88 89 ILE A CA 1
ATOM 710 C C . ILE A 1 89 ? 3.953 11.963 9.271 1.00 81.88 89 ILE A C 1
ATOM 712 O O . ILE A 1 89 ? 2.888 12.571 9.139 1.00 81.88 89 ILE A O 1
ATOM 716 N N . TYR A 1 90 ? 4.944 12.458 10.008 1.00 80.69 90 TYR A N 1
ATOM 717 C CA . TYR A 1 90 ? 4.755 13.684 10.783 1.00 80.69 90 TYR A CA 1
ATOM 718 C C . TYR A 1 90 ? 4.556 14.930 9.916 1.00 80.69 90 TYR A C 1
ATOM 720 O O . TYR A 1 90 ? 3.763 15.804 10.274 1.00 80.69 90 TYR A O 1
ATOM 728 N N . SER A 1 91 ? 5.239 15.027 8.773 1.00 81.94 91 SER A N 1
ATOM 729 C CA . SER A 1 91 ? 5.210 16.236 7.943 1.00 81.94 91 SER A CA 1
ATOM 730 C C . SER A 1 91 ? 4.045 16.280 6.949 1.00 81.94 91 SER A C 1
ATOM 732 O O . SER A 1 91 ? 3.497 17.358 6.699 1.00 81.94 91 SER A O 1
ATOM 734 N N . GLN A 1 92 ? 3.638 15.140 6.377 1.00 79.81 92 GLN A N 1
ATOM 735 C CA . GLN A 1 92 ? 2.651 15.091 5.290 1.00 79.81 92 GLN A CA 1
ATOM 736 C C . GLN A 1 92 ? 1.337 14.410 5.681 1.00 79.81 92 GLN A C 1
ATOM 738 O O . GLN A 1 92 ? 0.278 14.841 5.216 1.00 79.81 92 GLN A O 1
ATOM 743 N N . PHE A 1 93 ? 1.347 13.393 6.548 1.00 78.25 93 PHE A N 1
ATOM 744 C CA . PHE A 1 93 ? 0.164 12.548 6.763 1.00 78.25 93 PHE A CA 1
ATOM 745 C C . PHE A 1 93 ? -1.036 13.313 7.331 1.00 78.25 93 PHE A C 1
ATOM 747 O O . PHE A 1 93 ? -2.167 13.120 6.883 1.00 78.25 93 PHE A O 1
ATOM 754 N N . GLY A 1 94 ? -0.810 14.257 8.252 1.00 74.94 94 GLY A N 1
ATOM 755 C CA . GLY A 1 94 ? -1.882 15.105 8.786 1.00 74.94 94 GLY A CA 1
ATOM 756 C C . GLY A 1 94 ? -2.576 15.949 7.707 1.00 74.94 94 GLY A C 1
ATOM 757 O O . GLY A 1 94 ? -3.802 16.096 7.709 1.00 74.94 94 GLY A O 1
ATOM 758 N N . ARG A 1 95 ? -1.810 16.464 6.735 1.00 80.94 95 ARG A N 1
ATOM 759 C CA . ARG A 1 95 ? -2.346 17.204 5.582 1.00 80.94 95 ARG A CA 1
ATOM 760 C C . ARG A 1 95 ? -3.130 16.281 4.652 1.00 80.94 95 ARG A C 1
ATOM 762 O O . ARG A 1 95 ? -4.236 16.639 4.247 1.00 80.94 95 ARG A O 1
ATOM 769 N N . GLU A 1 96 ? -2.567 15.120 4.333 1.00 81.94 96 GLU A N 1
ATOM 770 C CA . GLU A 1 96 ? -3.191 14.100 3.485 1.00 81.94 96 GLU A CA 1
ATOM 771 C C . GLU A 1 96 ? -4.541 13.652 4.076 1.00 81.94 96 GLU A C 1
ATOM 773 O O . GLU A 1 96 ? -5.572 13.743 3.404 1.00 81.94 96 GLU A O 1
ATOM 778 N N . ARG A 1 97 ? -4.587 13.324 5.377 1.00 75.56 97 ARG A N 1
ATOM 779 C CA . ARG A 1 97 ? -5.832 12.980 6.086 1.00 75.56 97 ARG A CA 1
ATOM 780 C C . ARG A 1 97 ? -6.847 14.109 6.108 1.00 75.56 97 ARG A C 1
ATOM 782 O O . ARG A 1 97 ? -8.034 13.874 5.885 1.00 75.56 97 ARG A O 1
ATOM 789 N N . ARG A 1 98 ? -6.415 15.346 6.370 1.00 76.38 98 ARG A N 1
ATOM 790 C CA . ARG A 1 98 ? -7.326 16.498 6.349 1.00 76.38 98 ARG A CA 1
ATOM 791 C C . ARG A 1 98 ? -7.999 16.631 4.984 1.00 76.38 98 ARG A C 1
ATOM 793 O O . ARG A 1 98 ? -9.200 16.877 4.920 1.00 76.38 98 ARG A O 1
ATOM 800 N N . LEU A 1 99 ? -7.248 16.463 3.898 1.00 79.81 99 LEU A N 1
ATOM 801 C CA . LEU A 1 99 ? -7.785 16.554 2.540 1.00 79.81 99 LEU A CA 1
ATOM 802 C C . LEU A 1 99 ? -8.722 15.388 2.208 1.00 79.81 99 LEU A C 1
ATOM 804 O O . LEU A 1 99 ? -9.761 15.618 1.584 1.00 79.81 99 LEU A O 1
ATOM 808 N N . TYR A 1 100 ? -8.422 14.186 2.700 1.00 76.81 100 TYR A N 1
ATOM 809 C CA . TYR A 1 100 ? -9.328 13.042 2.625 1.00 76.81 100 TYR A CA 1
ATOM 810 C C . TYR A 1 100 ? -10.662 13.309 3.342 1.00 76.81 100 TYR A C 1
ATOM 812 O O . TYR A 1 100 ? -11.722 13.234 2.719 1.00 76.81 100 TYR A O 1
ATOM 820 N N . HIS A 1 101 ? -10.632 13.731 4.612 1.00 74.75 101 HIS A N 1
ATOM 821 C CA . HIS A 1 101 ? -11.848 14.028 5.385 1.00 74.75 101 HIS A CA 1
ATOM 822 C C . HIS A 1 101 ? -12.687 15.164 4.788 1.00 74.75 101 HIS A C 1
ATOM 824 O O . HIS A 1 101 ? -13.914 15.133 4.861 1.00 74.75 101 HIS A O 1
ATOM 830 N N . LEU A 1 102 ? -12.048 16.145 4.147 1.00 78.38 102 LEU A N 1
ATOM 831 C CA . LEU A 1 102 ? -12.735 17.229 3.439 1.00 78.38 102 LEU A CA 1
ATOM 832 C C . LEU A 1 102 ? -13.321 16.801 2.082 1.00 78.38 102 LEU A C 1
ATOM 834 O O . LEU A 1 102 ? -13.807 17.661 1.346 1.00 78.38 102 LEU A O 1
ATOM 838 N N . ARG A 1 103 ? -13.264 15.506 1.730 1.00 72.81 103 ARG A N 1
ATOM 839 C CA . ARG A 1 103 ? -13.645 14.968 0.414 1.00 72.81 103 ARG A CA 1
ATOM 840 C C . ARG A 1 103 ? -12.955 15.708 -0.735 1.00 72.81 103 ARG A C 1
ATOM 842 O O . ARG A 1 103 ? -13.532 15.914 -1.800 1.00 72.81 103 ARG A O 1
ATOM 849 N N . ARG A 1 104 ? -11.690 16.094 -0.527 1.00 75.19 104 ARG A N 1
ATOM 850 C CA . ARG A 1 104 ? -10.797 16.654 -1.555 1.00 75.19 104 ARG A CA 1
ATOM 851 C C . ARG A 1 104 ? -9.596 15.734 -1.834 1.00 75.19 104 ARG A C 1
ATOM 853 O O . ARG A 1 104 ? -8.466 16.226 -1.894 1.00 75.19 104 ARG A O 1
ATOM 860 N N . PRO A 1 105 ? -9.803 14.416 -2.031 1.00 64.31 105 PRO A N 1
ATOM 861 C CA . PRO A 1 105 ? -8.710 13.458 -2.198 1.00 64.31 105 PRO A CA 1
ATOM 862 C C . PRO A 1 105 ? -7.872 13.732 -3.453 1.00 64.31 105 PRO A C 1
ATOM 864 O O . PRO A 1 105 ? -6.694 13.408 -3.484 1.00 64.31 105 PRO A O 1
ATOM 867 N N . THR A 1 106 ? -8.443 14.386 -4.470 1.00 66.69 106 THR A N 1
ATOM 868 C CA . THR A 1 106 ? -7.773 14.702 -5.744 1.00 66.69 106 THR A CA 1
ATOM 869 C C . THR A 1 106 ? -6.696 15.780 -5.637 1.00 66.69 106 THR A C 1
ATOM 871 O O . THR A 1 106 ? -5.937 15.983 -6.579 1.00 66.69 106 THR A O 1
ATOM 874 N N . SER A 1 107 ? -6.614 16.488 -4.508 1.00 74.12 107 SER A N 1
ATOM 875 C CA . SER A 1 107 ? -5.639 17.568 -4.305 1.00 74.12 107 SER A CA 1
ATOM 876 C C . SER A 1 107 ? -4.286 17.079 -3.781 1.00 74.12 107 SER A C 1
ATOM 878 O O . SER A 1 107 ? -3.441 17.905 -3.429 1.00 74.12 107 SER A O 1
ATOM 880 N N . THR A 1 108 ? -4.073 15.762 -3.699 1.00 83.12 108 THR A N 1
ATOM 881 C CA . THR A 1 108 ? -2.854 15.189 -3.129 1.00 83.12 108 THR A CA 1
ATOM 882 C C . THR A 1 108 ? -2.151 14.220 -4.056 1.00 83.12 108 THR A C 1
ATOM 884 O O . THR A 1 108 ? -2.741 13.624 -4.949 1.00 83.12 108 THR A O 1
ATOM 887 N N . HIS A 1 109 ? -0.850 14.055 -3.842 1.00 84.81 109 HIS A N 1
ATOM 888 C CA . HIS A 1 109 ? -0.072 13.069 -4.579 1.00 84.81 109 HIS A CA 1
ATOM 889 C C . HIS A 1 109 ? -0.395 11.623 -4.166 1.00 84.81 109 HIS A C 1
ATOM 891 O O . HIS A 1 109 ? -0.136 10.704 -4.936 1.00 84.81 109 HIS A O 1
ATOM 897 N N . LEU A 1 110 ? -1.025 11.407 -3.011 1.00 87.88 110 LEU A N 1
ATOM 898 C CA . LEU A 1 110 ? -1.546 10.097 -2.626 1.00 87.88 110 LEU A CA 1
ATOM 899 C C . LEU A 1 110 ? -2.957 9.827 -3.160 1.00 87.88 110 LEU A C 1
ATOM 901 O O . LEU A 1 110 ? -3.509 8.769 -2.870 1.00 87.88 110 LEU A O 1
ATOM 905 N N . ALA A 1 111 ? -3.520 10.732 -3.976 1.00 87.94 111 ALA A N 1
ATOM 906 C CA . ALA A 1 111 ? -4.870 10.612 -4.523 1.00 87.94 111 ALA A CA 1
ATOM 907 C C . ALA A 1 111 ? -5.241 9.197 -5.019 1.00 87.94 111 ALA A C 1
ATOM 909 O O . ALA A 1 111 ? -6.323 8.715 -4.679 1.00 87.94 111 ALA A O 1
ATOM 910 N N . PRO A 1 112 ? -4.366 8.498 -5.773 1.00 90.31 112 PRO A N 1
ATOM 911 C CA . PRO A 1 112 ? -4.651 7.150 -6.250 1.00 90.31 112 PRO A CA 1
ATOM 912 C C . PRO A 1 112 ? -4.877 6.115 -5.146 1.00 90.31 112 PRO A C 1
ATOM 914 O O . PRO A 1 112 ? -5.682 5.205 -5.317 1.00 90.31 112 PRO A O 1
ATOM 917 N N . LEU A 1 113 ? -4.173 6.236 -4.021 1.00 90.50 113 LEU A N 1
ATOM 918 C CA . LEU A 1 113 ? -4.199 5.243 -2.950 1.00 90.50 113 LEU A CA 1
ATOM 919 C C . LEU A 1 113 ? -5.464 5.332 -2.099 1.00 90.50 113 LEU A C 1
ATOM 921 O O . LEU A 1 113 ? -5.802 4.364 -1.426 1.00 90.50 113 LEU A O 1
ATOM 925 N N . TRP A 1 114 ? -6.213 6.439 -2.160 1.00 88.19 114 TRP A N 1
ATOM 926 C CA . TRP A 1 114 ? -7.469 6.567 -1.413 1.00 88.19 114 TRP A CA 1
ATOM 927 C C . TRP A 1 114 ? -8.508 5.517 -1.792 1.00 88.19 114 TRP A C 1
ATOM 929 O O . TRP A 1 114 ? -9.337 5.189 -0.955 1.00 88.19 114 TRP A O 1
ATOM 939 N N . ALA A 1 115 ? -8.426 4.923 -2.986 1.00 89.31 115 ALA A N 1
ATOM 940 C CA . ALA A 1 115 ? -9.289 3.806 -3.370 1.00 89.31 115 ALA A CA 1
ATOM 941 C C . ALA A 1 115 ? -9.116 2.559 -2.470 1.00 89.31 115 ALA A C 1
ATOM 943 O O . ALA A 1 115 ? -9.999 1.704 -2.439 1.00 89.31 115 ALA A O 1
ATOM 944 N N . ILE A 1 116 ? -7.998 2.455 -1.737 1.00 91.56 116 ILE A N 1
ATOM 945 C CA . ILE A 1 116 ? -7.746 1.422 -0.717 1.00 91.56 116 ILE A CA 1
ATOM 946 C C . ILE A 1 116 ? -8.394 1.805 0.622 1.00 91.56 116 ILE A C 1
ATOM 948 O O . ILE A 1 116 ? -8.823 0.937 1.377 1.00 91.56 116 ILE A O 1
ATOM 952 N N . TYR A 1 117 ? -8.499 3.102 0.911 1.00 88.38 117 TYR A N 1
ATOM 953 C CA . TYR A 1 117 ? -8.935 3.647 2.202 1.00 88.38 117 TYR A CA 1
ATOM 954 C C . TYR A 1 117 ? -10.361 4.208 2.187 1.00 88.38 117 TYR A C 1
ATOM 956 O O . TYR A 1 117 ? -10.798 4.816 3.167 1.00 88.38 117 TYR A O 1
ATOM 964 N N . GLU A 1 118 ? -11.087 4.042 1.083 1.00 88.19 118 GLU A N 1
ATOM 965 C CA . GLU A 1 118 ? -12.431 4.581 0.920 1.00 88.19 118 GLU A CA 1
ATOM 966 C C . GLU A 1 118 ? -13.419 3.903 1.876 1.00 88.19 118 GLU A C 1
ATOM 968 O O . GLU A 1 118 ? -13.512 2.677 1.958 1.00 88.19 118 GLU A O 1
ATOM 973 N N . VAL A 1 119 ? -14.155 4.730 2.617 1.00 89.94 119 VAL A N 1
ATOM 974 C CA . VAL A 1 119 ? -15.216 4.292 3.527 1.00 89.94 119 VAL A CA 1
ATOM 975 C C . VAL A 1 119 ? -16.424 3.877 2.691 1.00 89.94 119 VAL A C 1
ATOM 977 O O . VAL A 1 119 ? -17.183 4.728 2.233 1.00 89.94 119 VAL A O 1
ATOM 980 N N . ASP A 1 120 ? -16.599 2.570 2.499 1.00 91.19 120 ASP A N 1
ATOM 981 C CA . ASP A 1 120 ? -17.664 2.009 1.666 1.00 91.19 120 ASP A CA 1
ATOM 982 C C . ASP A 1 120 ? -18.247 0.710 2.255 1.00 91.19 120 ASP A C 1
ATOM 984 O O . ASP A 1 120 ? -17.628 0.012 3.062 1.00 91.19 120 ASP A O 1
ATOM 988 N N . SER A 1 121 ? -19.481 0.380 1.874 1.00 91.62 121 SER A N 1
ATOM 989 C CA . SER A 1 121 ? -20.147 -0.876 2.250 1.00 91.62 121 SER A CA 1
ATOM 990 C C . SER A 1 121 ? -19.536 -2.119 1.586 1.00 91.62 121 SER A C 1
ATOM 992 O O . SER A 1 121 ? -19.604 -3.213 2.144 1.00 91.62 121 SER A O 1
ATOM 994 N N . GLY A 1 122 ? -18.921 -1.947 0.416 1.00 91.31 122 GLY A N 1
ATOM 995 C CA . GLY A 1 122 ? -18.257 -2.967 -0.386 1.00 91.31 122 GLY A CA 1
ATOM 996 C C . GLY A 1 122 ? -16.740 -2.999 -0.221 1.00 91.31 122 GLY A C 1
ATOM 997 O O . GLY A 1 122 ? -16.071 -3.596 -1.058 1.00 91.31 122 GLY A O 1
ATOM 998 N N . TRP A 1 123 ? -16.186 -2.357 0.813 1.00 94.00 123 TRP A N 1
ATOM 999 C CA . TRP A 1 123 ? -14.758 -2.447 1.122 1.00 94.00 123 TRP A CA 1
ATOM 1000 C C . TRP A 1 123 ? -14.353 -3.893 1.496 1.00 94.00 123 TRP A C 1
ATOM 1002 O O . TRP A 1 123 ? -15.118 -4.572 2.189 1.00 94.00 123 TRP A O 1
ATOM 1012 N N . PRO A 1 124 ? -13.151 -4.358 1.101 1.00 95.00 124 PRO A N 1
ATOM 1013 C CA . PRO A 1 124 ? -12.162 -3.644 0.287 1.00 95.00 124 PRO A CA 1
ATOM 1014 C C . PRO A 1 124 ? -12.587 -3.553 -1.180 1.00 95.00 124 PRO A C 1
ATOM 1016 O O . PRO A 1 124 ? -13.348 -4.385 -1.663 1.00 95.00 124 PRO A O 1
ATOM 1019 N N . ASN A 1 125 ? -12.080 -2.556 -1.912 1.00 94.50 125 ASN A N 1
ATOM 1020 C CA . ASN A 1 125 ? -12.463 -2.315 -3.306 1.00 94.50 125 ASN A CA 1
ATOM 1021 C C . ASN A 1 125 ? -12.035 -3.479 -4.226 1.00 94.50 125 ASN A C 1
ATOM 1023 O O . ASN A 1 125 ? -10.930 -3.500 -4.776 1.00 94.50 125 ASN A O 1
ATOM 1027 N N . GLN A 1 126 ? -12.922 -4.463 -4.397 1.00 94.81 126 GLN A N 1
ATOM 1028 C CA . GLN A 1 126 ? -12.650 -5.663 -5.190 1.00 94.81 126 GLN A CA 1
ATOM 1029 C C . GLN A 1 126 ? -12.557 -5.365 -6.688 1.00 94.81 126 GLN A C 1
ATOM 1031 O O . GLN A 1 126 ? -11.793 -6.012 -7.404 1.00 94.81 126 GLN A O 1
ATOM 1036 N N . ALA A 1 127 ? -13.299 -4.372 -7.185 1.00 93.06 127 ALA A N 1
ATOM 1037 C CA . ALA A 1 127 ? -13.235 -3.975 -8.590 1.00 93.06 127 ALA A CA 1
ATOM 1038 C C . ALA A 1 127 ? -11.834 -3.460 -8.956 1.00 93.06 127 ALA A C 1
ATOM 1040 O O . ALA A 1 127 ? -11.291 -3.828 -10.000 1.00 93.06 127 ALA A O 1
ATOM 1041 N N . LEU A 1 128 ? -11.218 -2.679 -8.066 1.00 92.62 128 LEU A N 1
ATOM 1042 C CA . LEU A 1 128 ? -9.837 -2.224 -8.197 1.00 92.62 128 LEU A CA 1
ATOM 1043 C C . LEU A 1 128 ? -8.861 -3.409 -8.255 1.00 92.62 128 LEU A C 1
ATOM 1045 O O . LEU A 1 128 ? -8.058 -3.492 -9.185 1.00 92.62 128 LEU A O 1
ATOM 1049 N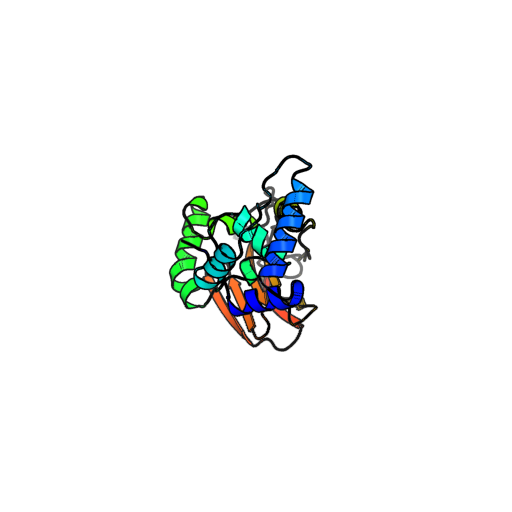 N . ALA A 1 129 ? -8.966 -4.352 -7.312 1.00 93.88 129 ALA A N 1
ATOM 1050 C CA . ALA A 1 129 ? -8.092 -5.525 -7.272 1.00 93.88 129 ALA A CA 1
ATOM 1051 C C . ALA A 1 129 ? -8.190 -6.365 -8.556 1.00 93.88 129 ALA A C 1
ATOM 1053 O O . ALA A 1 129 ? -7.177 -6.654 -9.190 1.00 93.88 129 ALA A O 1
ATOM 1054 N N . ASN A 1 130 ? -9.406 -6.669 -9.015 1.00 92.81 130 ASN A N 1
ATOM 1055 C CA . ASN A 1 130 ? -9.612 -7.421 -10.256 1.00 92.81 130 ASN A CA 1
ATOM 1056 C C . ASN A 1 130 ? -9.095 -6.675 -11.490 1.00 92.81 130 ASN A C 1
ATOM 1058 O O . ASN A 1 130 ? -8.558 -7.291 -12.415 1.00 92.81 130 ASN A O 1
ATOM 1062 N N . THR A 1 131 ? -9.234 -5.348 -11.510 1.00 90.00 131 THR A N 1
ATOM 1063 C CA . THR A 1 131 ? -8.766 -4.529 -12.631 1.00 90.00 131 THR A CA 1
ATOM 1064 C C . THR A 1 131 ? -7.257 -4.659 -12.805 1.00 90.00 131 THR A C 1
ATOM 1066 O O . THR A 1 131 ? -6.814 -4.930 -13.921 1.00 90.00 131 THR A O 1
ATOM 1069 N N . TYR A 1 132 ? -6.476 -4.538 -11.730 1.00 91.06 132 TYR A N 1
ATOM 1070 C CA . TYR A 1 132 ? -5.012 -4.491 -11.820 1.00 91.06 132 TYR A CA 1
ATOM 1071 C C . TYR A 1 132 ? -4.322 -5.838 -11.582 1.00 91.06 132 TYR A C 1
ATOM 1073 O O . TYR A 1 132 ? -3.381 -6.174 -12.293 1.00 91.06 132 TYR A O 1
ATOM 1081 N N . TYR A 1 133 ? -4.805 -6.639 -10.634 1.00 92.06 133 TYR A N 1
ATOM 1082 C CA . TYR A 1 133 ? -4.183 -7.907 -10.233 1.00 92.06 133 TYR A CA 1
ATOM 1083 C C . TYR A 1 133 ? -4.880 -9.135 -10.826 1.00 92.06 133 TYR A C 1
ATOM 1085 O O . TYR A 1 133 ? -4.358 -10.242 -10.726 1.00 92.06 133 TYR A O 1
ATOM 1093 N N . GLY A 1 134 ? -6.071 -8.972 -11.418 1.00 91.81 134 GLY A N 1
ATOM 1094 C CA . GLY A 1 134 ? -6.866 -10.096 -11.927 1.00 91.81 134 GLY A CA 1
ATOM 1095 C C . GLY A 1 134 ? -7.394 -11.029 -10.831 1.00 91.81 134 GLY A C 1
ATOM 1096 O O . GLY A 1 134 ? -7.783 -12.155 -11.130 1.00 91.81 134 GLY A O 1
ATOM 1097 N N . ARG A 1 135 ? -7.380 -10.580 -9.570 1.00 93.88 135 ARG A N 1
ATOM 1098 C CA . ARG A 1 135 ? -7.847 -11.324 -8.396 1.00 93.88 135 ARG A CA 1
ATOM 1099 C C . ARG A 1 135 ? -8.459 -10.380 -7.364 1.00 93.88 135 ARG A C 1
ATOM 1101 O O . ARG A 1 135 ? -8.188 -9.183 -7.384 1.00 93.88 135 ARG A O 1
ATOM 1108 N N . ASN A 1 136 ? -9.249 -10.938 -6.453 1.00 95.62 136 ASN A N 1
ATOM 1109 C CA . ASN A 1 136 ? -9.784 -10.219 -5.298 1.00 95.62 136 ASN A CA 1
ATOM 1110 C C . ASN A 1 136 ? -8.701 -9.962 -4.241 1.00 95.62 136 ASN A C 1
ATOM 1112 O O . ASN A 1 136 ? -7.733 -10.719 -4.129 1.00 95.62 136 ASN A O 1
ATOM 1116 N N . TRP A 1 137 ? -8.920 -8.943 -3.412 1.00 94.62 137 TRP A N 1
ATOM 1117 C CA . TRP A 1 137 ? -8.239 -8.813 -2.129 1.00 94.62 137 TRP A CA 1
ATOM 1118 C C . TRP A 1 137 ? -8.542 -10.024 -1.254 1.00 94.62 137 TRP A C 1
ATOM 1120 O O . TRP A 1 137 ? -9.694 -10.459 -1.159 1.00 94.62 137 TRP A O 1
ATOM 1130 N N . TYR A 1 138 ? -7.514 -10.538 -0.584 1.00 92.31 138 TYR A N 1
ATOM 1131 C CA . TYR A 1 138 ? -7.698 -11.529 0.464 1.00 92.31 138 TYR A CA 1
ATOM 1132 C C . TYR A 1 138 ? -8.242 -10.846 1.720 1.00 92.31 138 TYR A C 1
ATOM 1134 O O . TYR A 1 138 ? -7.673 -9.860 2.187 1.00 92.31 138 TYR A O 1
ATOM 1142 N N . THR A 1 139 ? -9.329 -11.376 2.271 1.00 94.00 139 THR A N 1
ATOM 1143 C CA . THR A 1 139 ? -10.002 -10.820 3.449 1.00 94.00 139 THR A CA 1
ATOM 1144 C C . THR A 1 139 ? -10.120 -11.867 4.542 1.00 94.00 139 THR A C 1
ATOM 1146 O O . THR A 1 139 ? -10.373 -13.040 4.266 1.00 94.00 139 THR A O 1
ATOM 1149 N N . HIS A 1 140 ? -9.986 -11.430 5.790 1.00 92.00 140 HIS A N 1
ATOM 1150 C CA . HIS A 1 140 ? -10.285 -12.246 6.955 1.00 92.00 140 HIS A CA 1
ATOM 1151 C C . HIS A 1 140 ? -11.093 -11.410 7.946 1.00 92.00 140 HIS A C 1
ATOM 1153 O O . HIS A 1 140 ? -10.598 -10.409 8.464 1.00 92.00 140 HIS A O 1
ATOM 1159 N N . ASP A 1 141 ? -12.336 -11.821 8.181 1.00 89.50 141 ASP A N 1
ATOM 1160 C CA . ASP A 1 141 ? -13.278 -11.078 9.010 1.00 89.50 141 ASP A CA 1
ATOM 1161 C C . ASP A 1 141 ? -13.298 -11.649 10.426 1.00 89.50 141 ASP A C 1
ATOM 1163 O O . ASP A 1 141 ? -13.467 -12.852 10.630 1.00 89.50 141 ASP A O 1
ATOM 1167 N N . PHE A 1 142 ? -13.200 -10.760 11.411 1.00 86.19 142 PHE A N 1
ATOM 1168 C CA . PHE A 1 142 ? -13.393 -11.088 12.817 1.00 86.19 142 PHE A CA 1
ATOM 1169 C C . PHE A 1 142 ? -14.703 -10.472 13.307 1.00 86.19 142 PHE A C 1
ATOM 1171 O O . PHE A 1 142 ? -15.031 -9.329 12.980 1.00 86.19 142 PHE A O 1
ATOM 1178 N N . HIS A 1 143 ? -15.448 -11.216 14.121 1.00 85.62 143 HIS A N 1
ATOM 1179 C CA . HIS A 1 143 ? -16.649 -10.725 14.785 1.00 85.62 143 HIS A CA 1
ATOM 1180 C C . HIS A 1 143 ? -16.434 -10.745 16.296 1.00 85.62 143 HIS A C 1
ATOM 1182 O O . HIS A 1 143 ? -16.027 -11.769 16.840 1.00 85.62 143 HIS A O 1
ATOM 1188 N N . HIS A 1 144 ? -16.715 -9.626 16.964 1.00 82.19 144 HIS A N 1
ATOM 1189 C CA . HIS A 1 144 ? -16.790 -9.574 18.420 1.00 82.19 144 HIS A CA 1
ATOM 1190 C C . HIS A 1 144 ? -18.210 -9.200 18.840 1.00 82.19 144 HIS A C 1
ATOM 1192 O O . HIS A 1 144 ? -18.859 -8.369 18.196 1.00 82.19 144 HIS A O 1
ATOM 1198 N N . ASP A 1 145 ? -18.665 -9.812 19.929 1.00 85.12 145 ASP A N 1
ATOM 1199 C CA . ASP A 1 145 ? -19.901 -9.437 20.599 1.00 85.12 145 ASP A CA 1
ATOM 1200 C C . ASP A 1 145 ? -19.562 -8.531 21.797 1.00 85.12 145 ASP A C 1
ATOM 1202 O O . ASP A 1 145 ? -18.952 -9.014 22.758 1.00 85.12 145 ASP A O 1
ATOM 1206 N N . PRO A 1 146 ? -19.951 -7.241 21.780 1.00 81.50 146 PRO A N 1
ATOM 1207 C CA . PRO A 1 146 ? -19.711 -6.321 22.892 1.00 81.50 146 PRO A CA 1
ATOM 1208 C C . PRO A 1 146 ? -20.455 -6.707 24.184 1.00 81.50 146 PRO A C 1
ATOM 1210 O O . PRO A 1 146 ? -20.173 -6.148 25.245 1.00 81.50 146 PRO A O 1
ATOM 1213 N N . ALA A 1 147 ? -21.412 -7.641 24.135 1.00 83.44 147 ALA A N 1
ATOM 1214 C CA . ALA A 1 147 ? -22.005 -8.221 25.338 1.00 83.44 147 ALA A CA 1
ATOM 1215 C C . ALA A 1 147 ? -21.053 -9.200 26.048 1.00 83.44 147 ALA A C 1
ATOM 1217 O O . ALA A 1 147 ? -21.139 -9.348 27.265 1.00 83.44 147 ALA A O 1
ATOM 1218 N N . VAL A 1 148 ? -20.144 -9.841 25.305 1.00 83.81 148 VAL A N 1
ATOM 1219 C CA . VAL A 1 148 ? -19.190 -10.832 25.828 1.00 83.81 148 VAL A CA 1
ATOM 1220 C C . VAL A 1 148 ? -17.838 -10.185 26.120 1.00 83.81 148 VAL A C 1
ATOM 1222 O O . VAL A 1 148 ? -17.258 -10.413 27.178 1.00 83.81 148 VAL A O 1
ATOM 1225 N N . ILE A 1 149 ? -17.329 -9.381 25.182 1.00 81.50 149 ILE A N 1
ATOM 1226 C CA . ILE A 1 149 ? -16.020 -8.729 25.263 1.00 81.50 149 ILE A CA 1
ATOM 1227 C C . ILE A 1 149 ? -16.156 -7.305 24.723 1.00 81.50 149 ILE A C 1
ATOM 1229 O O . ILE A 1 149 ? -16.460 -7.104 23.549 1.00 81.50 149 ILE A O 1
ATOM 1233 N N . SER A 1 150 ? -15.896 -6.317 25.575 1.00 85.88 150 SER A N 1
ATOM 1234 C CA . SER A 1 150 ? -15.945 -4.895 25.230 1.00 85.88 150 SER A CA 1
ATOM 1235 C C . SER A 1 150 ? -14.858 -4.131 25.967 1.00 85.88 150 SER A C 1
ATOM 1237 O O . SER A 1 150 ? -14.551 -4.491 27.101 1.00 85.88 150 SER A O 1
ATOM 1239 N N . ASP A 1 151 ? -14.378 -3.043 25.370 1.00 84.44 151 ASP A N 1
ATOM 1240 C CA . ASP A 1 151 ? -13.379 -2.146 25.967 1.00 84.44 151 ASP A CA 1
ATOM 1241 C C . ASP A 1 151 ? -12.028 -2.827 26.230 1.00 84.44 151 ASP A C 1
ATOM 1243 O O . ASP A 1 151 ? -11.422 -2.693 27.291 1.00 84.44 151 ASP A O 1
ATOM 1247 N N . VAL A 1 152 ? -11.556 -3.604 25.252 1.00 87.19 152 VAL A N 1
ATOM 1248 C CA . VAL A 1 152 ? -10.276 -4.317 25.344 1.00 87.19 152 VAL A CA 1
ATOM 1249 C C . VAL A 1 152 ? -9.467 -4.185 24.065 1.00 87.19 152 VAL A C 1
ATOM 1251 O O . VAL A 1 152 ? -10.013 -4.045 22.968 1.00 87.19 152 VAL A O 1
ATOM 1254 N N . TYR A 1 153 ? -8.150 -4.296 24.203 1.00 86.75 153 TYR A N 1
ATOM 1255 C CA . TYR A 1 153 ? -7.277 -4.583 23.074 1.00 86.75 153 TYR A CA 1
ATOM 1256 C C . TYR A 1 153 ? -7.254 -6.088 22.811 1.00 86.75 153 TYR A C 1
ATOM 1258 O O . TYR A 1 153 ? -7.158 -6.897 23.733 1.00 86.75 153 TYR A O 1
ATOM 1266 N N . ALA A 1 154 ? -7.346 -6.456 21.540 1.00 85.94 154 ALA A N 1
ATOM 1267 C CA . ALA A 1 154 ? -7.243 -7.821 2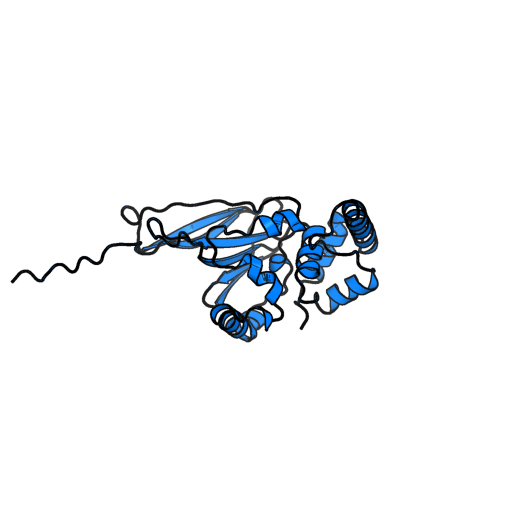1.061 1.00 85.94 154 ALA A CA 1
ATOM 1268 C C . ALA A 1 154 ? -6.079 -7.932 20.078 1.00 85.94 154 ALA A C 1
ATOM 1270 O O . ALA A 1 154 ? -5.920 -7.101 19.184 1.00 85.94 154 ALA A O 1
ATOM 1271 N N . ALA A 1 155 ? -5.279 -8.983 20.230 1.00 90.06 155 ALA A N 1
ATOM 1272 C CA . ALA A 1 155 ? -4.193 -9.284 19.315 1.00 90.06 155 ALA A CA 1
ATOM 1273 C C . ALA A 1 155 ? -4.719 -10.034 18.084 1.00 90.06 155 ALA A C 1
ATOM 1275 O O . ALA A 1 155 ? -5.331 -11.098 18.199 1.00 90.06 155 ALA A O 1
ATOM 1276 N N . VAL A 1 156 ? -4.430 -9.505 16.900 1.00 88.38 156 VAL A N 1
ATOM 1277 C CA . VAL A 1 156 ? -4.612 -10.187 15.619 1.00 88.38 156 VAL A CA 1
ATOM 1278 C C . VAL A 1 156 ? -3.260 -10.727 15.183 1.00 88.38 156 VAL A C 1
ATOM 1280 O O . VAL A 1 156 ? -2.303 -9.973 15.014 1.00 88.38 156 VAL A O 1
ATOM 1283 N N . MET A 1 157 ? -3.176 -12.044 15.006 1.00 91.69 157 MET A N 1
ATOM 1284 C CA . MET A 1 157 ? -1.962 -12.686 14.514 1.00 91.69 157 MET A CA 1
ATOM 1285 C C . MET A 1 157 ? -1.913 -12.594 12.991 1.00 91.69 157 MET A C 1
ATOM 1287 O O . MET A 1 157 ? -2.764 -13.154 12.299 1.00 91.69 157 MET A O 1
ATOM 1291 N N . LEU A 1 158 ? -0.901 -11.912 12.471 1.00 91.19 158 LEU A N 1
ATOM 1292 C CA . LEU A 1 158 ? -0.625 -11.824 11.046 1.00 91.19 158 LEU A CA 1
ATOM 1293 C C . LEU A 1 158 ? 0.465 -12.827 10.682 1.00 91.19 158 LEU A C 1
ATOM 1295 O O . LEU A 1 158 ? 1.360 -13.125 11.471 1.00 91.19 158 LEU A O 1
ATOM 1299 N N . THR A 1 159 ? 0.354 -13.408 9.491 1.00 88.56 159 THR A N 1
ATOM 1300 C CA . THR A 1 159 ? 1.360 -14.322 8.948 1.00 88.56 159 THR A CA 1
ATOM 1301 C C . THR A 1 159 ? 1.751 -13.847 7.562 1.00 88.56 159 THR A C 1
ATOM 1303 O O . THR A 1 159 ? 0.920 -13.693 6.662 1.00 88.56 159 THR A O 1
ATOM 1306 N N . THR A 1 160 ? 3.030 -13.572 7.411 1.00 79.38 160 THR A N 1
ATOM 1307 C CA . THR A 1 160 ? 3.688 -13.243 6.155 1.00 79.38 160 THR A CA 1
ATOM 1308 C C . THR A 1 160 ? 4.241 -14.544 5.608 1.00 79.38 160 THR A C 1
ATOM 1310 O O . THR A 1 160 ? 5.206 -15.033 6.167 1.00 79.38 160 THR A O 1
ATOM 1313 N N . GLY A 1 161 ? 3.604 -15.141 4.598 1.00 77.81 161 GLY A N 1
ATOM 1314 C CA . GLY A 1 161 ? 4.010 -16.458 4.084 1.00 77.81 161 GLY A CA 1
ATOM 1315 C C . GLY A 1 161 ? 5.492 -16.518 3.697 1.00 77.81 161 GLY A C 1
ATOM 1316 O O . GLY A 1 161 ? 6.329 -16.937 4.483 1.00 77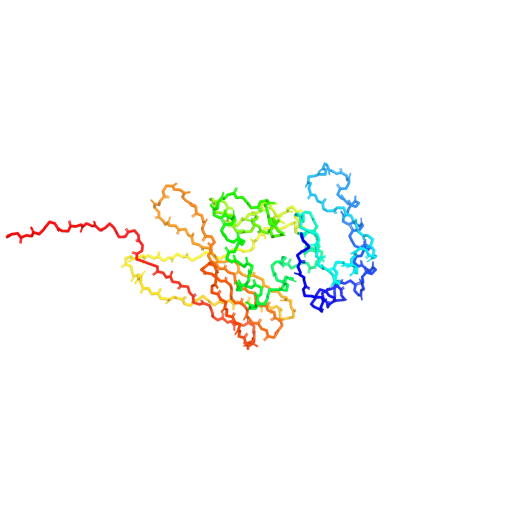.81 161 GLY A O 1
ATOM 1317 N N . ASP A 1 162 ? 5.822 -16.092 2.480 1.00 70.12 162 ASP A N 1
ATOM 1318 C CA . ASP A 1 162 ? 7.223 -15.880 2.107 1.00 70.12 162 ASP A CA 1
ATOM 1319 C C . ASP A 1 162 ? 7.763 -14.631 2.817 1.00 70.12 162 ASP A C 1
ATOM 1321 O O . ASP A 1 162 ? 7.134 -13.567 2.764 1.00 70.12 162 ASP A O 1
ATOM 1325 N N . ALA A 1 163 ? 8.900 -14.771 3.502 1.00 62.16 163 ALA A N 1
ATOM 1326 C CA . ALA A 1 163 ? 9.491 -13.698 4.280 1.00 62.16 163 ALA A CA 1
ATOM 1327 C C . ALA A 1 163 ? 10.046 -12.561 3.410 1.00 62.16 163 ALA A C 1
ATOM 1329 O O . ALA A 1 163 ? 10.016 -11.410 3.852 1.00 62.16 163 ALA A O 1
ATOM 1330 N N . ALA A 1 164 ? 10.466 -12.873 2.179 1.00 68.69 164 ALA A N 1
ATOM 1331 C CA . ALA A 1 164 ? 11.133 -11.937 1.276 1.00 68.69 164 ALA A CA 1
ATOM 1332 C C . ALA A 1 164 ? 10.173 -10.961 0.572 1.00 68.69 164 ALA A C 1
ATOM 1334 O O . ALA A 1 164 ? 10.567 -9.863 0.182 1.00 68.69 164 ALA A O 1
ATOM 1335 N N . ALA A 1 165 ? 8.897 -11.327 0.410 1.00 83.25 165 ALA A N 1
ATOM 1336 C CA . ALA A 1 165 ? 7.930 -10.478 -0.279 1.00 83.25 165 ALA A CA 1
ATOM 1337 C C . ALA A 1 165 ? 7.281 -9.477 0.695 1.00 83.25 165 ALA A C 1
ATOM 1339 O O . ALA A 1 165 ? 6.690 -9.900 1.696 1.00 83.25 165 ALA A O 1
ATOM 1340 N N . PRO A 1 166 ? 7.312 -8.163 0.401 1.00 91.62 166 PRO A N 1
ATOM 1341 C CA . PRO A 1 166 ? 6.676 -7.172 1.252 1.00 91.62 166 PRO A CA 1
ATOM 1342 C C . PRO A 1 166 ? 5.152 -7.345 1.215 1.00 91.62 166 PRO A C 1
ATOM 1344 O O . PRO A 1 166 ? 4.564 -7.660 0.175 1.00 91.62 166 PRO A O 1
ATOM 1347 N N . ARG A 1 167 ? 4.487 -7.135 2.354 1.00 92.38 167 ARG A N 1
ATOM 1348 C CA . ARG A 1 167 ? 3.029 -7.288 2.484 1.00 92.38 167 ARG A CA 1
ATOM 1349 C C . ARG A 1 167 ? 2.411 -6.104 3.200 1.00 92.38 167 ARG A C 1
ATOM 1351 O O . ARG A 1 167 ? 2.917 -5.683 4.233 1.00 92.38 167 ARG A O 1
ATOM 1358 N N . ALA A 1 168 ? 1.279 -5.630 2.691 1.00 94.06 168 ALA A N 1
ATOM 1359 C CA . ALA A 1 168 ? 0.419 -4.694 3.401 1.00 94.06 168 ALA A CA 1
ATOM 1360 C C . ALA A 1 168 ? -0.825 -5.419 3.930 1.00 94.06 168 ALA A C 1
ATOM 1362 O O . ALA A 1 168 ? -1.435 -6.233 3.235 1.00 94.06 168 ALA A O 1
ATOM 1363 N N . TYR A 1 169 ? -1.198 -5.105 5.164 1.00 94.50 169 TYR A N 1
ATOM 1364 C CA . TYR A 1 169 ? -2.417 -5.549 5.820 1.00 94.50 169 TYR A CA 1
ATOM 1365 C C . TYR A 1 169 ? -3.229 -4.309 6.167 1.00 94.50 169 TYR A C 1
ATOM 1367 O O . TYR A 1 169 ? -2.848 -3.537 7.047 1.00 94.50 169 TYR A O 1
ATOM 1375 N N . HIS A 1 170 ? -4.342 -4.110 5.470 1.00 94.38 170 HIS A N 1
ATOM 1376 C CA . HIS A 1 170 ? -5.253 -3.005 5.743 1.00 94.38 170 HIS A CA 1
ATOM 1377 C C . HIS A 1 170 ? -6.305 -3.447 6.754 1.00 94.38 170 HIS A C 1
ATOM 1379 O O . HIS A 1 170 ? -6.952 -4.480 6.588 1.00 94.38 170 HIS A O 1
ATOM 1385 N N . LEU A 1 171 ? -6.466 -2.658 7.809 1.00 92.81 171 LEU A N 1
ATOM 1386 C CA . LEU A 1 171 ? -7.372 -2.937 8.910 1.00 92.81 171 LEU A CA 1
ATOM 1387 C C . LEU A 1 171 ? -8.573 -1.999 8.822 1.00 92.81 171 LEU A C 1
ATOM 1389 O O . LEU A 1 171 ? -8.416 -0.780 8.711 1.00 92.81 171 LEU A O 1
ATOM 1393 N N . ALA A 1 172 ? -9.771 -2.575 8.894 1.00 92.56 172 ALA A N 1
ATOM 1394 C CA . ALA A 1 172 ? -11.030 -1.846 8.887 1.00 92.56 172 ALA A CA 1
ATOM 1395 C C . ALA A 1 172 ? -12.012 -2.448 9.892 1.00 92.56 172 ALA A C 1
ATOM 1397 O O . ALA A 1 172 ? -11.946 -3.632 10.218 1.00 92.56 172 ALA A O 1
ATOM 1398 N N . TYR A 1 173 ? -12.953 -1.634 10.364 1.00 91.00 173 TYR A N 1
ATOM 1399 C CA . TYR A 1 173 ? -14.067 -2.106 11.181 1.00 91.00 173 TYR A CA 1
ATOM 1400 C C . TYR A 1 173 ? -15.401 -1.660 10.594 1.00 91.00 173 TYR A C 1
ATOM 1402 O O . TYR A 1 173 ? -15.505 -0.650 9.901 1.00 91.00 173 TYR A O 1
ATOM 1410 N N . ARG A 1 174 ? -16.457 -2.393 10.927 1.00 89.94 174 ARG A N 1
ATOM 1411 C CA . ARG A 1 174 ? -17.839 -1.960 10.723 1.00 89.94 174 ARG A CA 1
ATOM 1412 C C . ARG A 1 174 ? -18.637 -2.217 11.987 1.00 89.94 174 ARG A C 1
ATOM 1414 O O . ARG A 1 174 ? -18.323 -3.120 12.758 1.00 89.94 174 ARG A O 1
ATOM 1421 N N . ARG A 1 175 ? -19.691 -1.434 12.191 1.00 86.94 175 ARG A N 1
ATOM 1422 C CA . ARG A 1 175 ? -20.599 -1.617 13.327 1.00 86.94 175 ARG A CA 1
ATOM 1423 C C . ARG A 1 175 ? -21.721 -2.568 12.927 1.00 86.94 175 ARG A C 1
ATOM 1425 O O . ARG A 1 175 ? -22.388 -2.339 11.919 1.00 86.94 175 ARG A O 1
ATOM 1432 N N . SER A 1 176 ? -21.928 -3.622 13.713 1.00 82.12 176 SER A N 1
ATOM 1433 C CA . SER A 1 176 ? -23.090 -4.498 13.543 1.00 82.12 176 SER A CA 1
ATOM 1434 C C . SER A 1 176 ? -24.378 -3.745 13.897 1.00 82.12 176 SER A C 1
ATOM 1436 O O . SER A 1 176 ? -24.363 -2.862 14.752 1.00 82.12 176 SER A O 1
ATOM 1438 N N . GLY A 1 177 ? -25.484 -4.064 13.221 1.00 80.44 177 GLY A N 1
ATOM 1439 C CA . GLY A 1 177 ? -26.805 -3.481 13.501 1.00 80.44 177 GLY A CA 1
ATOM 1440 C C . GLY A 1 177 ? -27.003 -2.017 13.081 1.00 80.44 177 GLY A C 1
ATOM 1441 O O . GLY A 1 177 ? -28.081 -1.473 13.297 1.00 80.44 177 GLY A O 1
ATOM 1442 N N . VAL A 1 178 ? -26.008 -1.372 12.461 1.00 84.19 178 VAL A N 1
ATOM 1443 C CA . VAL A 1 178 ? -26.124 0.009 11.962 1.00 84.19 178 VAL A CA 1
ATOM 1444 C C . VAL A 1 178 ? -26.533 0.012 10.487 1.00 84.19 178 VAL A C 1
ATOM 1446 O O . VAL A 1 178 ? -26.013 -0.766 9.687 1.00 84.19 178 VAL A O 1
ATOM 1449 N N . ALA A 1 179 ? -27.445 0.917 10.118 1.00 86.75 179 ALA A N 1
ATOM 1450 C CA . ALA A 1 179 ? -28.035 0.986 8.778 1.00 86.75 179 ALA A CA 1
ATOM 1451 C C . ALA A 1 179 ? -27.021 1.255 7.649 1.00 86.75 179 ALA A C 1
ATOM 1453 O O . ALA A 1 179 ? -27.227 0.792 6.532 1.00 86.75 179 ALA A O 1
ATOM 1454 N N . ASP A 1 180 ? -25.926 1.970 7.933 1.00 88.19 180 ASP A N 1
ATOM 1455 C CA . ASP A 1 180 ? -24.925 2.348 6.924 1.00 88.19 180 ASP A CA 1
ATOM 1456 C C . ASP A 1 180 ? -24.095 1.163 6.399 1.00 88.19 180 ASP A C 1
ATOM 1458 O O . ASP A 1 180 ? -23.570 1.220 5.286 1.00 88.19 180 ASP A O 1
ATOM 1462 N N . ARG A 1 181 ? -23.986 0.086 7.197 1.00 87.94 181 ARG A N 1
ATOM 1463 C CA . ARG A 1 181 ? -23.207 -1.135 6.918 1.00 87.94 181 ARG A CA 1
ATOM 1464 C C . ARG A 1 181 ? -21.787 -0.855 6.402 1.00 87.94 181 ARG A C 1
ATOM 1466 O O . ARG A 1 181 ? -21.217 -1.679 5.692 1.00 87.94 181 ARG A O 1
ATOM 1473 N N . THR A 1 182 ? -21.220 0.299 6.742 1.00 92.94 182 THR A N 1
ATOM 1474 C CA . THR A 1 182 ? -20.011 0.811 6.097 1.00 92.94 182 THR A CA 1
ATOM 1475 C C . THR A 1 182 ? -18.761 0.330 6.816 1.00 92.94 182 THR A C 1
ATOM 1477 O O . THR A 1 182 ? -18.672 0.415 8.048 1.00 92.94 182 THR A O 1
ATOM 1480 N N . TRP A 1 183 ? -17.776 -0.125 6.052 1.00 93.38 183 TRP A N 1
ATOM 1481 C CA . TRP A 1 183 ? -16.441 -0.390 6.565 1.00 93.38 183 TRP A CA 1
ATOM 1482 C C . TRP A 1 183 ? -15.647 0.902 6.676 1.00 93.38 183 TRP A C 1
ATOM 1484 O O . TRP A 1 183 ? -15.722 1.788 5.828 1.00 93.38 183 TRP A O 1
ATOM 1494 N N . ARG A 1 184 ? -14.894 1.010 7.762 1.00 91.31 184 ARG A N 1
ATOM 1495 C CA . ARG A 1 184 ? -14.082 2.167 8.112 1.00 91.31 184 ARG A CA 1
ATOM 1496 C C . ARG A 1 184 ? -12.656 1.678 8.295 1.00 91.31 184 ARG A C 1
ATOM 1498 O O . ARG A 1 184 ? -12.365 1.099 9.348 1.00 91.31 184 ARG A O 1
ATOM 1505 N N . PRO A 1 185 ? -11.802 1.831 7.271 1.00 91.25 185 PRO A N 1
ATOM 1506 C CA . PRO A 1 185 ? -10.368 1.654 7.427 1.00 91.25 185 PRO A CA 1
ATOM 1507 C C . PRO A 1 185 ? -9.872 2.481 8.615 1.00 91.25 185 PRO A C 1
ATOM 1509 O O . PRO A 1 185 ? -10.464 3.501 8.954 1.00 91.25 185 PRO A O 1
ATOM 1512 N N . TYR A 1 186 ? -8.859 1.990 9.320 1.00 89.19 186 TYR A N 1
ATOM 1513 C CA . TYR A 1 186 ? -8.295 2.717 10.460 1.00 89.19 186 TYR A CA 1
ATOM 1514 C C . TYR A 1 186 ? -6.800 2.480 10.672 1.00 89.19 186 TYR A C 1
ATOM 1516 O O . TYR A 1 186 ? -6.184 3.133 11.515 1.00 89.19 186 TYR A O 1
ATOM 1524 N N . GLY A 1 187 ? -6.189 1.561 9.934 1.00 90.38 187 GLY A N 1
ATOM 1525 C CA . GLY A 1 187 ? -4.760 1.320 10.035 1.00 90.38 187 GLY A CA 1
ATOM 1526 C C . GLY A 1 187 ? -4.246 0.450 8.907 1.00 90.38 187 GLY A C 1
ATOM 1527 O O . GLY A 1 187 ? -5.004 -0.254 8.243 1.00 90.38 187 GLY A O 1
ATOM 1528 N N . THR A 1 188 ? -2.945 0.526 8.677 1.00 92.81 188 THR A N 1
ATOM 1529 C CA . THR A 1 188 ? -2.224 -0.354 7.766 1.00 92.81 188 THR A CA 1
ATOM 1530 C C . THR A 1 188 ? -0.949 -0.818 8.429 1.00 92.81 188 THR A C 1
ATOM 1532 O O . THR A 1 188 ? -0.237 -0.031 9.049 1.00 92.81 188 THR A O 1
ATOM 1535 N N . VAL A 1 189 ? -0.674 -2.106 8.281 1.00 94.19 189 VAL A N 1
ATOM 1536 C CA . VAL A 1 189 ? 0.571 -2.721 8.715 1.00 94.19 189 VAL A CA 1
ATOM 1537 C C . VAL A 1 189 ? 1.331 -3.146 7.474 1.00 94.19 189 VAL A C 1
ATOM 1539 O O . VAL A 1 189 ? 0.795 -3.885 6.654 1.00 94.19 189 VAL A O 1
ATOM 1542 N N . VAL A 1 190 ? 2.562 -2.684 7.326 1.00 93.69 190 VAL A N 1
ATOM 1543 C CA . VAL A 1 190 ? 3.457 -3.062 6.237 1.00 93.69 190 VAL A CA 1
ATOM 1544 C C . VAL A 1 190 ? 4.562 -3.928 6.820 1.00 93.69 190 VAL A C 1
ATOM 1546 O O . VAL A 1 190 ? 5.354 -3.462 7.634 1.00 93.69 190 VAL A O 1
ATOM 1549 N N . ALA A 1 191 ? 4.605 -5.191 6.415 1.00 93.06 191 ALA A N 1
ATOM 1550 C CA . ALA A 1 191 ? 5.716 -6.083 6.699 1.00 93.06 191 ALA A CA 1
ATOM 1551 C C . ALA A 1 191 ? 6.707 -6.026 5.536 1.00 93.06 191 ALA A C 1
ATOM 1553 O O . ALA A 1 191 ? 6.370 -6.383 4.406 1.00 93.06 191 ALA A O 1
ATOM 1554 N N . LEU A 1 192 ? 7.913 -5.562 5.830 1.00 91.00 192 LEU A N 1
ATOM 1555 C CA . LEU A 1 192 ? 9.081 -5.566 4.957 1.00 91.00 192 LEU A CA 1
ATOM 1556 C C . LEU A 1 192 ? 10.015 -6.706 5.381 1.00 91.00 192 LEU A C 1
ATOM 1558 O O . LEU A 1 192 ? 9.710 -7.429 6.328 1.00 91.00 192 LEU A O 1
ATOM 1562 N N . GLU A 1 193 ? 11.132 -6.887 4.682 1.00 87.19 193 GLU A N 1
ATOM 1563 C CA . GLU A 1 193 ? 12.117 -7.938 4.982 1.00 87.19 193 GLU A CA 1
ATOM 1564 C C . GLU A 1 193 ? 12.581 -7.886 6.448 1.00 87.19 193 GLU A C 1
ATOM 1566 O O . GLU A 1 193 ? 12.393 -8.856 7.181 1.00 87.19 193 GLU A O 1
ATOM 1571 N N . ASP A 1 194 ? 13.047 -6.717 6.895 1.00 88.44 194 ASP A N 1
ATOM 1572 C CA . ASP A 1 194 ? 13.646 -6.540 8.225 1.00 88.44 194 ASP A CA 1
ATOM 1573 C C . ASP A 1 194 ? 12.740 -5.829 9.237 1.00 88.44 194 ASP A C 1
ATOM 1575 O O . ASP A 1 194 ? 13.040 -5.804 10.430 1.00 88.44 194 ASP A O 1
ATOM 1579 N N . ASP A 1 195 ? 11.619 -5.263 8.786 1.00 91.75 195 ASP A N 1
ATOM 1580 C CA . ASP A 1 195 ? 10.810 -4.342 9.582 1.00 91.75 195 ASP A CA 1
ATOM 1581 C C . ASP A 1 195 ? 9.309 -4.595 9.458 1.00 91.75 195 ASP A C 1
ATOM 1583 O O . ASP A 1 195 ? 8.790 -5.032 8.431 1.00 91.75 195 ASP A O 1
ATOM 1587 N N . ILE A 1 196 ? 8.592 -4.234 10.515 1.00 92.56 196 ILE A N 1
ATOM 1588 C CA . ILE A 1 196 ? 7.141 -4.095 10.546 1.00 92.56 196 ILE A CA 1
ATOM 1589 C C . ILE A 1 196 ? 6.832 -2.633 10.842 1.00 92.56 196 ILE A C 1
ATOM 1591 O O . ILE A 1 196 ? 7.268 -2.087 11.857 1.00 92.56 196 ILE A O 1
ATOM 1595 N N . ILE A 1 197 ? 6.055 -2.014 9.961 1.00 92.56 197 ILE A N 1
ATOM 1596 C CA . ILE A 1 197 ? 5.620 -0.626 10.070 1.00 92.56 197 ILE A CA 1
ATOM 1597 C C . ILE A 1 197 ? 4.112 -0.610 10.287 1.00 92.56 197 ILE A C 1
ATOM 1599 O O . ILE A 1 197 ? 3.359 -1.153 9.485 1.00 92.56 197 ILE A O 1
ATOM 1603 N N . LEU A 1 198 ? 3.659 0.041 11.349 1.00 91.81 198 LEU A N 1
ATOM 1604 C CA . LEU A 1 198 ? 2.257 0.333 11.607 1.00 91.81 198 LEU A CA 1
ATOM 1605 C C . LEU A 1 198 ? 2.012 1.820 11.365 1.00 91.81 198 LEU A C 1
ATOM 1607 O O . LEU A 1 198 ? 2.656 2.672 11.976 1.00 91.81 198 LEU A O 1
ATOM 1611 N N . VAL A 1 199 ? 1.028 2.116 10.521 1.00 88.88 199 VAL A N 1
ATOM 1612 C CA . VAL A 1 199 ? 0.489 3.462 10.326 1.00 88.88 199 VAL A CA 1
ATOM 1613 C C . VAL A 1 199 ? -0.991 3.427 10.667 1.00 88.88 199 VAL A C 1
ATOM 1615 O O . VAL A 1 199 ? -1.765 2.711 10.027 1.00 88.88 199 VAL A O 1
ATOM 1618 N N . SER A 1 200 ? -1.408 4.190 11.671 1.00 85.75 200 SER A N 1
ATOM 1619 C CA . SER A 1 200 ? -2.827 4.342 11.978 1.00 85.75 200 SER A CA 1
ATOM 1620 C C . SER A 1 200 ? -3.424 5.532 11.226 1.00 85.75 200 SER A C 1
ATOM 1622 O O . SER A 1 200 ? -2.787 6.572 11.069 1.00 85.75 200 SER A O 1
ATOM 1624 N N . GLU A 1 201 ? -4.707 5.425 10.881 1.00 77.75 201 GLU A N 1
ATOM 1625 C CA . GLU A 1 201 ? -5.688 6.233 11.594 1.00 77.75 201 GLU A CA 1
ATOM 1626 C C . GLU A 1 201 ? -5.227 7.622 12.024 1.00 77.75 201 GLU A C 1
ATOM 1628 O O . GLU A 1 201 ? -5.014 8.538 11.242 1.00 77.75 201 GLU A O 1
ATOM 1633 N N . SER A 1 202 ? -5.079 7.752 13.337 1.00 77.38 202 SER A N 1
ATOM 1634 C CA . SER A 1 202 ? -4.715 8.952 14.081 1.00 77.38 202 SER A CA 1
ATOM 1635 C C . SER A 1 202 ? -3.360 9.574 13.724 1.00 77.38 202 SER A C 1
ATOM 1637 O O . SER A 1 202 ? -3.026 10.599 14.310 1.00 77.38 202 SER A O 1
ATOM 1639 N N . GLY A 1 203 ? -2.604 9.016 12.775 1.00 77.25 203 GLY A N 1
ATOM 1640 C CA . GLY A 1 203 ? -1.235 9.433 12.478 1.00 77.25 203 GLY A CA 1
ATOM 1641 C C . GLY A 1 203 ? -0.220 8.837 13.445 1.00 77.25 203 GLY A C 1
ATOM 1642 O O . GLY A 1 203 ? 0.893 9.340 13.540 1.00 77.25 203 GLY A O 1
ATOM 1643 N N . HIS A 1 204 ? -0.599 7.781 14.173 1.00 84.62 204 HIS A N 1
ATOM 1644 C CA . HIS A 1 204 ? 0.363 7.016 14.950 1.00 84.62 204 HIS A CA 1
ATOM 1645 C C . HIS A 1 204 ? 1.252 6.225 13.992 1.00 84.62 204 HIS A C 1
ATOM 1647 O O . HIS A 1 204 ? 0.747 5.521 13.115 1.00 84.62 204 HIS A O 1
ATOM 1653 N N . PHE A 1 205 ? 2.559 6.343 14.190 1.00 89.19 205 PHE A N 1
ATOM 1654 C CA . PHE A 1 205 ? 3.577 5.593 13.476 1.00 89.19 205 PHE A CA 1
ATOM 1655 C C . PHE A 1 205 ? 4.343 4.730 14.471 1.00 89.19 205 PHE A C 1
ATOM 1657 O O . PHE A 1 205 ? 4.736 5.200 15.540 1.00 89.19 205 PHE A O 1
ATOM 1664 N N . GLN A 1 206 ? 4.564 3.471 14.115 1.00 90.50 206 GLN A N 1
ATOM 1665 C CA . GLN A 1 206 ? 5.435 2.583 14.864 1.00 90.50 206 GLN A CA 1
ATOM 1666 C C . GLN A 1 206 ? 6.223 1.714 13.892 1.00 90.50 206 GLN A C 1
ATOM 1668 O O . GLN A 1 206 ? 5.649 1.115 12.990 1.00 90.50 206 GLN A O 1
ATOM 1673 N N . GLN A 1 207 ? 7.527 1.600 14.123 1.00 92.88 207 GLN A N 1
ATOM 1674 C CA . GLN A 1 207 ? 8.399 0.670 13.417 1.00 92.88 207 GLN A CA 1
ATOM 1675 C C . GLN A 1 207 ? 9.035 -0.284 14.426 1.00 92.88 207 GLN A C 1
ATOM 1677 O O . GLN A 1 207 ? 9.450 0.123 15.518 1.00 92.88 207 GLN A O 1
ATOM 1682 N N . LYS A 1 208 ? 9.065 -1.570 14.086 1.00 92.50 208 LYS A N 1
ATOM 1683 C CA . LYS A 1 208 ? 9.681 -2.627 14.890 1.00 92.50 208 LYS A CA 1
ATOM 1684 C C . LYS A 1 208 ? 10.476 -3.565 13.984 1.00 92.50 208 LYS A C 1
ATOM 1686 O O . LYS A 1 208 ? 9.979 -3.871 12.903 1.00 92.50 208 LYS A O 1
ATOM 1691 N N . PRO A 1 209 ? 11.626 -4.087 14.443 1.00 91.81 209 PRO A N 1
ATOM 1692 C CA . PRO A 1 209 ? 12.311 -5.156 13.734 1.00 91.81 209 PRO A CA 1
ATOM 1693 C C . PRO A 1 209 ? 11.393 -6.363 13.568 1.00 91.81 209 PRO A C 1
ATOM 1695 O O . PRO A 1 209 ? 10.652 -6.732 14.488 1.00 91.81 209 PRO A O 1
ATOM 1698 N N . ARG A 1 210 ? 11.459 -6.997 12.406 1.00 88.00 210 ARG A N 1
ATOM 1699 C CA . ARG A 1 210 ? 10.697 -8.198 12.102 1.00 88.00 210 ARG A CA 1
ATOM 1700 C C . ARG A 1 210 ? 11.433 -9.432 12.616 1.00 88.00 210 ARG A C 1
ATOM 1702 O O . ARG A 1 210 ? 12.510 -9.777 12.146 1.00 88.00 210 ARG A O 1
ATOM 1709 N N . SER A 1 211 ? 10.823 -10.138 13.564 1.00 84.12 211 SER A N 1
ATOM 1710 C CA . SER A 1 211 ? 11.333 -11.403 14.102 1.00 84.12 211 SER A CA 1
ATOM 1711 C C . SER A 1 211 ? 10.518 -12.591 13.586 1.00 84.12 211 SER A C 1
ATOM 1713 O O . SER A 1 211 ? 9.766 -13.226 14.322 1.00 84.12 211 SER A O 1
ATOM 1715 N N . GLY A 1 212 ? 10.682 -12.898 12.298 1.00 85.88 212 GLY A N 1
ATOM 1716 C CA . GLY A 1 212 ? 10.087 -14.070 11.655 1.00 85.88 212 GLY A CA 1
ATOM 1717 C C . GLY A 1 212 ? 8.859 -13.777 10.792 1.00 85.88 212 GLY A C 1
ATOM 1718 O O . GLY A 1 212 ? 8.625 -12.661 10.322 1.00 85.88 212 GLY A O 1
ATOM 1719 N N . ASP A 1 213 ? 8.090 -14.829 10.536 1.00 87.25 213 ASP A N 1
ATOM 1720 C CA . ASP A 1 213 ? 6.971 -14.845 9.596 1.00 87.25 213 ASP A CA 1
ATOM 1721 C C . ASP A 1 213 ? 5.613 -14.566 10.260 1.00 87.25 213 ASP A C 1
ATOM 1723 O O . ASP A 1 213 ? 4.590 -14.471 9.579 1.00 87.25 213 ASP A O 1
ATOM 1727 N N . ARG A 1 214 ? 5.584 -14.434 11.590 1.00 90.62 214 ARG A N 1
ATOM 1728 C CA . ARG A 1 214 ? 4.367 -14.221 12.376 1.00 90.62 214 ARG A CA 1
ATOM 1729 C C . ARG A 1 214 ? 4.568 -13.113 13.388 1.00 90.62 214 ARG A C 1
ATOM 1731 O O . ARG A 1 214 ? 5.570 -13.080 14.094 1.00 90.62 214 ARG A O 1
ATOM 1738 N N . PHE A 1 215 ? 3.583 -12.233 13.487 1.00 91.56 215 PHE A N 1
ATOM 1739 C CA . PHE A 1 215 ? 3.593 -11.142 14.452 1.00 91.56 215 PHE A CA 1
ATOM 1740 C C . PHE A 1 215 ? 2.171 -10.746 14.834 1.00 91.56 215 PHE A C 1
ATOM 1742 O O . PHE A 1 215 ? 1.227 -10.892 14.055 1.00 91.56 215 PHE A O 1
ATOM 1749 N N . ALA A 1 216 ? 2.026 -10.252 16.058 1.00 92.12 216 ALA A N 1
ATOM 1750 C CA . ALA A 1 216 ? 0.759 -9.768 16.575 1.00 92.12 216 ALA A CA 1
ATOM 1751 C C . ALA A 1 216 ? 0.624 -8.264 16.333 1.00 92.12 216 ALA A C 1
ATOM 1753 O O . ALA A 1 216 ? 1.580 -7.510 16.510 1.00 92.12 216 ALA A O 1
ATOM 1754 N N . VAL A 1 217 ? -0.584 -7.838 15.981 1.00 90.75 217 VAL A N 1
ATOM 1755 C CA . VAL A 1 217 ? -0.977 -6.429 15.951 1.00 90.75 217 VAL A CA 1
ATOM 1756 C C . VAL A 1 217 ? -2.195 -6.267 16.837 1.00 90.75 217 VAL A C 1
ATOM 1758 O O . VAL A 1 217 ? -3.156 -7.026 16.722 1.00 90.75 217 VAL A O 1
ATOM 1761 N N . GLU A 1 218 ? -2.158 -5.293 17.736 1.00 89.25 218 GLU A N 1
ATOM 1762 C CA . GLU A 1 218 ? -3.274 -5.025 18.633 1.00 89.25 218 GLU A CA 1
ATOM 1763 C C . GLU A 1 218 ? -4.305 -4.118 17.961 1.00 89.25 218 GLU A C 1
ATOM 1765 O O . GLU A 1 218 ? -3.979 -3.114 17.327 1.00 89.25 218 GLU A O 1
ATOM 1770 N N . THR A 1 219 ? -5.574 -4.477 18.116 1.00 84.19 219 THR A N 1
ATOM 1771 C CA . THR A 1 219 ? -6.720 -3.667 17.713 1.00 84.19 219 THR A CA 1
ATOM 1772 C C . THR A 1 219 ? -7.668 -3.480 18.886 1.00 84.19 219 THR A C 1
ATOM 1774 O O . THR A 1 219 ? -7.795 -4.359 19.735 1.00 84.19 219 THR A O 1
ATOM 1777 N N . TYR A 1 220 ? -8.338 -2.334 18.949 1.00 82.44 220 TYR A N 1
ATOM 1778 C CA . TYR A 1 220 ? -9.252 -2.014 20.036 1.00 82.44 220 TYR A CA 1
ATOM 1779 C C . TYR A 1 220 ? -10.687 -2.432 19.696 1.00 82.44 220 TYR A C 1
ATOM 1781 O O . TYR A 1 220 ? -11.283 -1.955 18.725 1.00 82.44 220 TYR A O 1
ATOM 1789 N N . PHE A 1 221 ? -11.264 -3.302 20.523 1.00 81.25 221 PHE A N 1
ATOM 1790 C CA . PHE A 1 221 ? -12.686 -3.622 20.510 1.00 81.25 221 PHE A CA 1
ATOM 1791 C C . PHE A 1 221 ? -13.414 -2.679 21.461 1.00 81.25 221 PHE A C 1
ATOM 1793 O O . PHE A 1 221 ? -13.392 -2.847 22.680 1.00 81.25 221 PHE A O 1
ATOM 1800 N N . GLY A 1 222 ? -14.046 -1.657 20.884 1.00 77.25 222 GLY A N 1
ATOM 1801 C CA . GLY A 1 222 ? -14.780 -0.654 21.647 1.00 77.25 222 GLY A CA 1
ATOM 1802 C C . GLY A 1 222 ? -16.021 -1.198 22.357 1.00 77.25 222 GLY A C 1
ATOM 1803 O O . GLY A 1 222 ? -16.379 -2.368 22.262 1.00 77.25 222 GLY A O 1
ATOM 1804 N N . LEU A 1 223 ? -16.732 -0.300 23.037 1.00 70.62 223 LEU A N 1
ATOM 1805 C CA . LEU A 1 223 ? -17.919 -0.613 23.847 1.00 70.62 223 LEU A CA 1
ATOM 1806 C C . LEU A 1 223 ? -19.121 -1.182 23.060 1.00 70.62 223 LEU A C 1
ATOM 1808 O O . LEU A 1 223 ? -20.119 -1.584 23.659 1.00 70.62 223 LEU A O 1
ATOM 1812 N N . GLY A 1 224 ? -19.056 -1.196 21.726 1.00 64.69 224 GLY A N 1
ATOM 1813 C CA . GLY A 1 224 ? -20.188 -1.511 20.858 1.00 64.69 224 GLY A CA 1
ATOM 1814 C C . GLY A 1 224 ? -21.337 -0.504 20.984 1.00 64.69 224 GLY A C 1
ATOM 1815 O O . GLY A 1 224 ? -21.220 0.541 21.622 1.00 64.69 224 GLY A O 1
ATOM 1816 N N . HIS A 1 225 ? -22.479 -0.809 20.363 1.00 53.34 225 HIS A N 1
ATOM 1817 C CA . HIS A 1 225 ? -23.712 -0.043 20.561 1.00 53.34 225 HIS A CA 1
ATOM 1818 C C . HIS A 1 225 ? -24.389 -0.494 21.865 1.00 53.34 225 HIS A C 1
ATOM 1820 O O . HIS A 1 225 ? -25.478 -1.067 21.846 1.00 53.34 225 HIS A O 1
ATOM 1826 N N . ARG A 1 226 ? -23.758 -0.260 23.021 1.00 48.09 226 ARG A N 1
ATOM 1827 C CA . ARG A 1 226 ? -24.526 -0.237 24.269 1.00 48.09 226 ARG A CA 1
ATOM 1828 C C . ARG A 1 226 ? -25.424 0.986 24.176 1.00 48.09 226 ARG A C 1
ATOM 1830 O O . ARG A 1 226 ? -24.933 2.111 24.161 1.00 48.09 226 ARG A O 1
ATOM 1837 N N . LEU A 1 227 ? -26.733 0.767 24.038 1.00 42.84 227 LEU A N 1
ATOM 1838 C CA . LEU A 1 227 ? -27.702 1.809 24.353 1.00 42.84 227 LEU A CA 1
ATOM 1839 C C . LEU A 1 227 ? -27.303 2.323 25.735 1.00 42.84 227 LEU A C 1
ATOM 1841 O O . LEU A 1 227 ? -27.370 1.572 26.706 1.00 42.84 227 LEU A O 1
ATOM 1845 N N . ILE A 1 228 ? -26.835 3.567 25.813 1.00 41.72 228 ILE A N 1
ATOM 1846 C CA . ILE A 1 228 ? -26.797 4.286 27.078 1.00 41.72 228 ILE A CA 1
ATOM 1847 C C . ILE A 1 228 ? -28.271 4.506 27.413 1.00 41.72 228 ILE A C 1
ATOM 1849 O O . ILE A 1 228 ? -28.855 5.538 27.096 1.00 41.72 228 ILE A O 1
ATOM 1853 N N . THR A 1 229 ? -28.928 3.481 27.951 1.00 40.84 229 THR A N 1
ATOM 1854 C CA . THR A 1 229 ? -30.155 3.676 28.704 1.00 40.84 229 THR A CA 1
ATOM 1855 C C . THR A 1 229 ? -29.711 4.433 29.936 1.00 40.84 229 THR A C 1
ATOM 1857 O O . THR A 1 229 ? -29.163 3.837 30.862 1.00 40.84 229 THR A O 1
ATOM 1860 N N . ALA A 1 230 ? -29.870 5.756 29.904 1.00 38.09 230 ALA A N 1
ATOM 1861 C CA . ALA A 1 230 ? -29.929 6.533 31.125 1.00 38.09 230 ALA A CA 1
ATOM 1862 C C . ALA A 1 230 ? -30.952 5.822 32.018 1.00 38.09 230 ALA A C 1
ATOM 1864 O O . ALA A 1 230 ? -32.129 5.737 31.659 1.00 38.09 230 ALA A O 1
ATOM 1865 N N . GLN A 1 231 ? -30.492 5.210 33.109 1.00 36.72 231 GLN A N 1
ATOM 1866 C CA . GLN A 1 231 ? -31.415 4.868 34.175 1.00 36.72 231 GLN A CA 1
ATOM 1867 C C . GLN A 1 231 ? -31.984 6.208 34.646 1.00 36.72 231 GLN A C 1
ATOM 1869 O O . GLN A 1 231 ? -31.187 7.094 34.959 1.00 36.72 231 GLN A O 1
ATOM 1874 N N . PRO A 1 232 ? -33.310 6.423 34.623 1.00 44.34 232 PRO A N 1
ATOM 1875 C CA . PRO A 1 232 ? -33.861 7.542 35.361 1.00 44.34 232 PRO A CA 1
ATOM 1876 C C . PRO A 1 232 ? -33.469 7.320 36.821 1.00 44.34 232 PRO A C 1
ATOM 1878 O O . PRO A 1 232 ? -33.650 6.213 37.338 1.00 44.34 232 PRO A O 1
ATOM 1881 N N . ASP A 1 233 ? -32.863 8.339 37.426 1.00 42.47 233 ASP A N 1
ATOM 1882 C CA . ASP A 1 233 ? -32.543 8.349 38.846 1.00 42.47 233 ASP A CA 1
ATOM 1883 C C . ASP A 1 233 ? -33.791 7.905 39.619 1.00 42.47 233 ASP A C 1
ATOM 1885 O O . ASP A 1 233 ? -34.883 8.451 39.441 1.00 42.47 233 ASP A O 1
ATOM 1889 N N . ALA A 1 234 ? -33.648 6.829 40.391 1.00 41.31 234 ALA A N 1
ATOM 1890 C CA . ALA A 1 234 ? -34.680 6.402 41.315 1.00 41.31 234 ALA A CA 1
ATOM 1891 C C . ALA A 1 234 ? -34.579 7.310 42.545 1.00 41.31 234 ALA A C 1
ATOM 1893 O O . ALA A 1 234 ? -33.629 7.176 43.319 1.00 41.31 234 ALA A O 1
ATOM 1894 N N . ASP A 1 235 ? -35.526 8.243 42.654 1.00 49.91 235 ASP A N 1
ATOM 1895 C CA . ASP A 1 235 ? -35.855 8.956 43.895 1.00 49.91 235 ASP A CA 1
ATOM 1896 C C . ASP A 1 235 ? -36.260 7.979 45.016 1.00 49.91 235 ASP A C 1
ATOM 1898 O O . ASP A 1 235 ? -36.971 6.982 44.723 1.00 49.91 235 ASP A O 1
#

pLDDT: mean 84.98, std 13.27, range [36.72, 97.06]

Radius of gyration: 20.22 Å; chains: 1; bounding box: 52×34×72 Å